Protein AF-A0A4R5D3K5-F1 (afdb_monomer_lite)

Radius of gyration: 20.3 Å; chains: 1; bounding box: 57×51×69 Å

Foldseek 3Di:
DDDDDDPPDPPPPPDDDQDALVVLLVQLVVLLVCCLVVVDVDLVVLLVSNVVCLVPVVSLLSNLLVNLLVLVLVVLQLQDALLNLLVLCVVPPNPLLSLSNLLSLLVNVVPDDPVQFDVVNVVSNVVVCSNPDDDPVDRSLVVSCVVVVHGSSVSSSSSSVNSNSSVPDHRDDNPDHGRRPPPDDD

Organism: NCBI:txid2530372

Structure (mmCIF, N/CA/C/O backbone):
data_AF-A0A4R5D3K5-F1
#
_entry.id   AF-A0A4R5D3K5-F1
#
loop_
_atom_site.group_PDB
_atom_site.id
_atom_site.type_symbol
_atom_site.label_atom_id
_atom_site.label_alt_id
_atom_site.label_comp_id
_atom_site.label_asym_id
_atom_site.label_entity_id
_atom_site.label_seq_id
_atom_site.pdbx_PDB_ins_code
_atom_site.Cartn_x
_atom_site.Cartn_y
_atom_site.Cartn_z
_atom_site.occupancy
_atom_site.B_iso_or_equiv
_atom_site.auth_seq_id
_atom_site.auth_comp_id
_atom_site.auth_asym_id
_atom_site.auth_atom_id
_atom_site.pdbx_PDB_model_num
ATOM 1 N N . MET A 1 1 ? 41.763 35.973 -33.150 1.00 42.31 1 MET A N 1
ATOM 2 C CA . MET A 1 1 ? 41.227 34.811 -33.898 1.00 42.31 1 MET A CA 1
ATOM 3 C C . MET A 1 1 ? 41.426 33.596 -32.991 1.00 42.31 1 MET A C 1
ATOM 5 O O . MET A 1 1 ? 42.571 33.286 -32.716 1.00 42.31 1 MET A O 1
ATOM 9 N N . ARG A 1 2 ? 40.430 33.195 -32.176 1.00 42.91 2 ARG A N 1
ATOM 10 C CA . ARG A 1 2 ? 39.507 32.051 -32.421 1.00 42.91 2 ARG A CA 1
ATOM 11 C C . ARG A 1 2 ? 40.305 30.814 -32.898 1.00 42.91 2 ARG A C 1
ATOM 13 O O . ARG A 1 2 ? 40.946 30.924 -33.928 1.00 42.91 2 ARG A O 1
ATOM 20 N N . THR A 1 3 ? 40.363 29.657 -32.227 1.00 44.56 3 THR A N 1
ATOM 21 C CA . THR A 1 3 ? 39.307 28.919 -31.509 1.00 44.56 3 THR A CA 1
ATOM 22 C C . THR A 1 3 ? 39.884 27.656 -30.843 1.00 44.56 3 THR A C 1
ATOM 24 O O . THR A 1 3 ? 40.708 26.992 -31.455 1.00 44.56 3 THR A O 1
ATOM 27 N N . ASN A 1 4 ? 39.321 27.299 -29.679 1.00 40.97 4 ASN A N 1
ATOM 28 C CA . ASN A 1 4 ? 38.812 25.957 -29.332 1.00 40.97 4 ASN A CA 1
ATOM 29 C C . ASN A 1 4 ? 39.857 24.837 -29.089 1.00 40.97 4 ASN A C 1
ATOM 31 O O . ASN A 1 4 ? 40.562 24.407 -29.988 1.00 40.97 4 ASN A O 1
ATOM 35 N N . GLY A 1 5 ? 40.016 24.303 -27.876 1.00 52.16 5 GLY A N 1
ATOM 36 C CA . GLY A 1 5 ? 38.932 23.750 -27.061 1.00 52.16 5 GLY A CA 1
ATOM 37 C C . GLY A 1 5 ? 38.605 22.346 -27.571 1.00 52.16 5 GLY A C 1
ATOM 38 O O . GLY A 1 5 ? 37.700 22.160 -28.373 1.00 52.16 5 GLY A O 1
ATOM 39 N N . SER A 1 6 ? 39.390 21.352 -27.159 1.00 51.94 6 SER A N 1
ATOM 40 C CA . SER A 1 6 ? 39.092 19.934 -27.389 1.00 51.94 6 SER A CA 1
ATOM 41 C C . SER A 1 6 ? 39.184 19.193 -26.064 1.00 51.94 6 SER A C 1
ATOM 43 O O . SER A 1 6 ? 40.041 18.343 -25.849 1.00 51.94 6 SER A O 1
ATOM 45 N N . GLN A 1 7 ? 38.256 19.531 -25.168 1.00 51.50 7 GLN A N 1
ATOM 46 C CA . GLN A 1 7 ? 37.753 18.571 -24.196 1.00 51.50 7 GLN A CA 1
ATOM 47 C C . GLN A 1 7 ? 36.987 17.508 -24.986 1.00 51.50 7 GLN A C 1
ATOM 49 O O . GLN A 1 7 ? 35.806 17.659 -25.291 1.00 51.50 7 GLN A O 1
ATOM 54 N N . ARG A 1 8 ? 37.684 16.443 -25.388 1.00 49.00 8 ARG A N 1
ATOM 55 C CA . ARG A 1 8 ? 37.048 15.266 -25.971 1.00 49.00 8 ARG A CA 1
ATOM 56 C C . ARG A 1 8 ? 36.586 14.372 -24.824 1.00 49.00 8 ARG A C 1
ATOM 58 O O . ARG A 1 8 ? 37.337 13.542 -24.330 1.00 49.00 8 ARG A O 1
ATOM 65 N N . THR A 1 9 ? 35.364 14.656 -24.381 1.00 45.38 9 THR A N 1
ATOM 66 C CA . THR A 1 9 ? 34.354 13.682 -23.945 1.00 45.38 9 THR A CA 1
ATOM 67 C C . THR A 1 9 ? 34.892 12.487 -23.159 1.00 45.38 9 THR A C 1
ATOM 69 O O . THR A 1 9 ? 35.135 11.415 -23.715 1.00 45.38 9 THR A O 1
ATOM 72 N N . ALA A 1 10 ? 34.959 12.646 -21.838 1.00 42.25 10 ALA A N 1
ATOM 73 C CA . ALA A 1 10 ? 34.665 11.531 -20.956 1.00 42.25 10 ALA A CA 1
ATOM 74 C C . ALA A 1 10 ? 33.222 11.102 -21.259 1.00 42.25 10 ALA A C 1
ATOM 76 O O . ALA A 1 10 ? 32.268 11.763 -20.850 1.00 42.25 10 ALA A O 1
ATOM 77 N N . GLY A 1 11 ? 33.067 10.040 -22.050 1.00 40.09 11 GLY A N 1
ATOM 78 C CA . GLY A 1 11 ? 31.834 9.268 -22.087 1.00 40.09 11 GLY A CA 1
ATOM 79 C C . GLY A 1 11 ? 31.647 8.673 -20.700 1.00 40.09 11 GLY A C 1
ATOM 80 O O . GLY A 1 11 ? 32.170 7.605 -20.402 1.00 40.09 11 GLY A O 1
ATOM 81 N N . SER A 1 12 ? 31.003 9.439 -19.823 1.00 49.69 12 SER A N 1
ATOM 82 C CA . SER A 1 12 ? 30.581 8.980 -18.512 1.00 49.69 12 SER A CA 1
ATOM 83 C C . SER A 1 12 ? 29.556 7.881 -18.749 1.00 49.69 12 SER A C 1
ATOM 85 O O . SER A 1 12 ? 28.484 8.134 -19.295 1.00 49.69 12 SER A O 1
ATOM 87 N N . GLY A 1 13 ? 29.920 6.648 -18.405 1.00 41.72 13 GLY A N 1
ATOM 88 C CA . GLY A 1 13 ? 28.976 5.550 -18.291 1.00 41.72 13 GLY A CA 1
ATOM 89 C C . GLY A 1 13 ? 27.993 5.854 -17.167 1.00 41.72 13 GLY A C 1
ATOM 90 O O . GLY A 1 13 ? 28.184 5.414 -16.041 1.00 41.72 13 GLY A O 1
ATOM 91 N N . SER A 1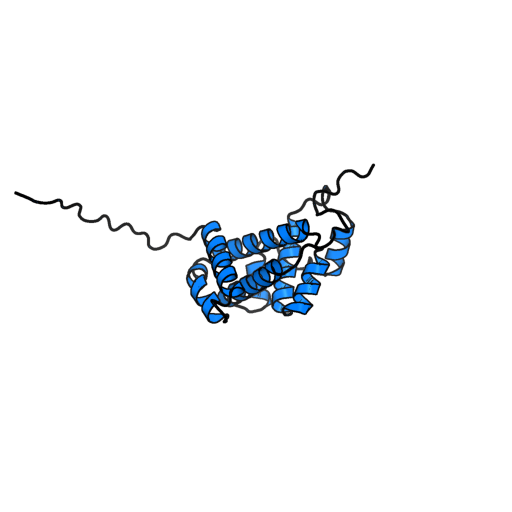 14 ? 26.949 6.622 -17.464 1.00 48.25 14 SER A N 1
ATOM 92 C CA . SER A 1 14 ? 25.741 6.716 -16.644 1.00 48.25 14 SER A CA 1
ATOM 93 C C . SER A 1 14 ? 24.675 5.774 -17.203 1.00 48.25 14 SER A C 1
ATOM 95 O O . SER A 1 14 ? 23.525 6.159 -17.389 1.00 48.25 14 SER A O 1
ATOM 97 N N . ASP A 1 15 ? 25.086 4.550 -17.529 1.00 56.56 15 ASP A N 1
ATOM 98 C CA . ASP A 1 15 ? 24.223 3.484 -18.017 1.00 56.56 15 ASP A CA 1
ATOM 99 C C . ASP A 1 15 ? 24.316 2.345 -16.990 1.00 56.56 15 ASP A C 1
ATOM 101 O O . ASP A 1 15 ? 25.297 1.605 -16.954 1.00 56.56 15 ASP A O 1
ATOM 105 N N . GLY A 1 16 ? 23.348 2.268 -16.068 1.00 64.62 16 GLY A N 1
ATOM 106 C CA . GLY A 1 16 ? 23.178 1.088 -15.206 1.00 64.62 16 GLY A CA 1
ATOM 107 C C . GLY A 1 16 ? 23.326 1.244 -13.687 1.00 64.62 16 GLY A C 1
ATOM 108 O O . GLY A 1 16 ? 23.411 0.223 -13.010 1.00 64.62 16 GLY A O 1
ATOM 109 N N . ALA A 1 17 ? 23.323 2.449 -13.108 1.00 81.06 17 ALA A N 1
ATOM 110 C CA . ALA A 1 17 ? 23.143 2.565 -11.655 1.00 81.06 17 ALA A CA 1
ATOM 111 C C . ALA A 1 17 ? 21.663 2.368 -11.286 1.00 81.06 17 ALA A C 1
ATOM 113 O O . ALA A 1 17 ? 20.780 2.950 -11.921 1.00 81.06 17 ALA A O 1
ATOM 114 N N . ALA A 1 18 ? 21.391 1.558 -10.260 1.00 85.56 18 ALA A N 1
ATOM 115 C CA . ALA A 1 18 ? 20.037 1.405 -9.739 1.00 85.56 18 ALA A CA 1
ATOM 116 C C . ALA A 1 18 ? 19.523 2.759 -9.209 1.00 85.56 18 ALA A C 1
ATOM 118 O O . ALA A 1 18 ? 20.276 3.454 -8.518 1.00 85.56 18 ALA A O 1
ATOM 119 N N . PRO A 1 19 ? 18.265 3.143 -9.493 1.00 92.75 19 PRO A N 1
ATOM 120 C CA . PRO A 1 19 ? 17.672 4.328 -8.893 1.00 92.75 19 PRO A CA 1
ATOM 121 C C . PRO A 1 19 ? 17.597 4.167 -7.371 1.00 92.75 19 PRO A C 1
ATOM 123 O O . PRO A 1 19 ? 17.558 3.052 -6.845 1.00 92.75 19 PRO A O 1
ATOM 126 N N . SER A 1 20 ? 17.565 5.282 -6.644 1.00 95.25 20 SER A N 1
ATOM 127 C CA . SER A 1 20 ? 17.322 5.238 -5.203 1.00 95.25 20 SER A CA 1
ATOM 128 C C . SER A 1 20 ? 15.864 4.859 -4.912 1.00 95.25 20 SER A C 1
ATOM 130 O O . SER A 1 20 ? 14.973 5.015 -5.750 1.00 95.25 20 SER A O 1
ATOM 132 N N . VAL A 1 21 ? 15.601 4.394 -3.688 1.00 95.69 21 VAL A N 1
ATOM 133 C CA . VAL A 1 21 ? 14.225 4.155 -3.217 1.00 95.69 21 VAL A CA 1
ATOM 134 C C . VAL A 1 21 ? 13.406 5.447 -3.244 1.00 95.69 21 VAL A C 1
ATOM 136 O O . VAL A 1 21 ? 12.226 5.410 -3.569 1.00 95.69 21 VAL A O 1
ATOM 139 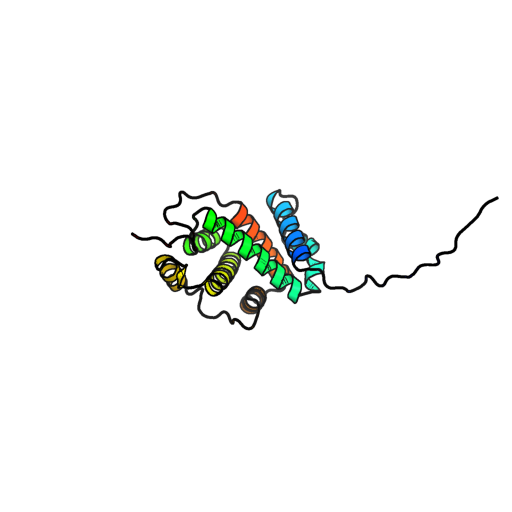N N . GLU A 1 22 ? 14.029 6.592 -2.967 1.00 95.38 22 GLU A N 1
ATOM 140 C CA . GLU A 1 22 ? 13.387 7.909 -3.038 1.00 95.38 22 GLU A CA 1
ATOM 141 C C . GLU A 1 22 ? 12.891 8.233 -4.453 1.00 95.38 22 GLU A C 1
ATOM 143 O O . GLU A 1 22 ? 11.738 8.618 -4.616 1.00 95.38 22 GLU A O 1
ATOM 148 N N . VAL A 1 23 ? 13.702 7.958 -5.482 1.00 94.75 23 VAL A N 1
ATOM 149 C CA . VAL A 1 23 ? 13.289 8.114 -6.887 1.00 94.75 23 VAL A CA 1
ATOM 150 C C . VAL A 1 23 ? 12.115 7.192 -7.226 1.00 94.75 23 VAL A C 1
ATOM 152 O O . VAL A 1 23 ? 11.199 7.592 -7.943 1.00 94.75 23 VAL A O 1
ATOM 155 N N . ALA A 1 24 ? 12.097 5.963 -6.702 1.00 96.06 24 ALA A N 1
ATOM 156 C CA . ALA A 1 24 ? 10.965 5.059 -6.901 1.00 96.06 24 ALA A CA 1
ATOM 157 C C . ALA A 1 24 ? 9.688 5.567 -6.214 1.00 96.06 24 ALA A C 1
ATOM 159 O O . ALA A 1 24 ? 8.619 5.543 -6.822 1.00 96.06 24 ALA A O 1
ATOM 160 N N . VAL A 1 25 ? 9.797 6.067 -4.980 1.00 97.06 25 VAL A N 1
ATOM 161 C CA . VAL A 1 25 ? 8.689 6.692 -4.241 1.00 97.06 25 VAL A CA 1
ATOM 162 C C . VAL A 1 25 ? 8.135 7.888 -5.017 1.00 97.06 25 VAL A C 1
ATOM 164 O O . VAL A 1 25 ? 6.925 7.971 -5.224 1.00 97.06 25 VAL A O 1
ATOM 167 N N . GLU A 1 26 ? 9.005 8.785 -5.484 1.00 95.25 26 GLU A N 1
ATOM 168 C CA . GLU A 1 26 ? 8.618 9.959 -6.269 1.00 95.25 26 GLU A CA 1
ATOM 169 C C . GLU A 1 26 ? 7.910 9.555 -7.567 1.00 95.25 26 GLU A C 1
ATOM 171 O O . GLU A 1 26 ? 6.838 10.076 -7.875 1.00 95.25 26 GLU A O 1
ATOM 176 N N . ALA A 1 27 ? 8.449 8.572 -8.293 1.00 95.06 27 ALA A N 1
ATOM 177 C CA . ALA A 1 27 ? 7.848 8.076 -9.526 1.00 95.06 27 ALA A CA 1
ATOM 178 C C . ALA A 1 27 ? 6.452 7.473 -9.294 1.00 95.06 27 ALA A C 1
ATOM 180 O O . ALA A 1 27 ? 5.515 7.799 -10.029 1.00 95.06 27 ALA A O 1
ATOM 181 N N . ILE A 1 28 ? 6.288 6.645 -8.255 1.00 96.06 28 ILE A N 1
ATOM 182 C CA . ILE A 1 28 ? 4.995 6.050 -7.880 1.00 96.06 28 ILE A CA 1
ATOM 183 C C . ILE A 1 28 ? 3.993 7.147 -7.497 1.00 96.06 28 ILE A C 1
ATOM 185 O O . ILE A 1 28 ? 2.849 7.129 -7.957 1.00 96.06 28 ILE A O 1
ATOM 189 N N . MET A 1 29 ? 4.406 8.137 -6.701 1.00 95.44 29 MET A N 1
ATOM 190 C CA . MET A 1 29 ? 3.538 9.251 -6.305 1.00 95.44 29 MET A CA 1
ATOM 191 C C . MET A 1 29 ? 3.164 10.147 -7.490 1.00 95.44 29 MET A C 1
ATOM 193 O O . MET A 1 29 ? 2.018 10.589 -7.578 1.00 95.44 29 MET A O 1
ATOM 197 N N . ALA A 1 30 ? 4.078 10.377 -8.434 1.00 91.62 30 ALA A N 1
ATOM 198 C CA . ALA A 1 30 ? 3.782 11.113 -9.659 1.00 91.62 30 ALA A CA 1
ATOM 199 C C . ALA A 1 30 ? 2.763 10.362 -10.532 1.00 91.62 30 ALA A C 1
ATOM 201 O O . ALA A 1 30 ? 1.787 10.961 -10.978 1.00 91.62 30 ALA A O 1
ATOM 202 N N . ALA A 1 31 ? 2.938 9.049 -10.720 1.00 92.25 31 ALA A N 1
ATOM 203 C CA . ALA A 1 31 ? 1.963 8.212 -11.424 1.00 92.25 31 ALA A CA 1
ATOM 204 C C . ALA A 1 31 ? 0.595 8.201 -10.717 1.00 92.25 31 ALA A C 1
ATOM 206 O O . ALA A 1 31 ? -0.443 8.285 -11.369 1.00 92.25 31 ALA A O 1
ATOM 207 N N . THR A 1 32 ? 0.592 8.186 -9.382 1.00 91.94 32 THR A N 1
ATOM 208 C CA . THR A 1 32 ? -0.626 8.302 -8.567 1.00 91.94 32 THR A CA 1
ATOM 209 C C . THR A 1 32 ? -1.327 9.641 -8.778 1.00 91.94 32 THR A C 1
ATOM 211 O O . THR A 1 32 ? -2.546 9.677 -8.927 1.00 91.94 32 THR A O 1
ATOM 214 N N . ALA A 1 33 ? -0.585 10.750 -8.800 1.00 87.44 33 ALA A N 1
ATOM 215 C CA . ALA A 1 33 ? -1.151 12.070 -9.055 1.00 87.44 33 ALA A CA 1
ATOM 216 C C . ALA A 1 33 ? -1.768 12.144 -10.459 1.00 87.44 33 ALA A C 1
ATOM 218 O O . ALA A 1 33 ? -2.896 12.609 -10.614 1.00 87.44 33 ALA A O 1
ATOM 219 N N . ASP A 1 34 ? -1.068 11.631 -11.471 1.00 85.88 34 ASP A N 1
ATOM 220 C CA . ASP A 1 34 ? -1.587 11.575 -12.836 1.00 85.88 34 ASP A CA 1
ATOM 221 C C . ASP A 1 34 ? -2.865 10.725 -12.925 1.00 85.88 34 ASP A C 1
ATOM 223 O O . ASP A 1 34 ? -3.823 11.132 -13.588 1.00 85.88 34 ASP A O 1
ATOM 227 N N . HIS A 1 35 ? -2.923 9.599 -12.209 1.00 84.88 35 HIS A N 1
ATOM 228 C CA . HIS A 1 35 ? -4.121 8.765 -12.127 1.00 84.88 35 HIS A CA 1
ATOM 229 C C . HIS A 1 35 ? -5.282 9.476 -11.409 1.00 84.88 35 HIS A C 1
ATOM 231 O O . HIS A 1 35 ? -6.405 9.519 -11.913 1.00 84.88 35 HIS A O 1
ATOM 237 N N . LEU A 1 36 ? -5.011 10.121 -10.270 1.00 84.19 36 LEU A N 1
ATOM 238 C CA . LEU A 1 36 ? -6.004 10.870 -9.492 1.00 84.19 36 LEU A CA 1
ATOM 239 C C . LEU A 1 36 ? -6.657 12.003 -10.285 1.00 84.19 36 LEU A C 1
ATOM 241 O O . LEU A 1 36 ? -7.867 12.199 -10.172 1.00 84.19 36 LEU A O 1
ATOM 245 N N . TYR A 1 37 ? -5.868 12.736 -11.072 1.00 80.62 37 TYR A N 1
ATOM 246 C CA . TYR A 1 37 ? -6.342 13.857 -11.886 1.00 80.62 37 TYR A CA 1
ATOM 247 C C . TYR A 1 37 ? -6.825 13.436 -13.282 1.00 80.62 37 TYR A C 1
ATOM 249 O O . TYR A 1 37 ? -7.058 14.299 -14.127 1.00 80.62 37 TYR A O 1
ATOM 257 N N . GLY A 1 38 ? -6.962 12.130 -13.545 1.00 76.38 38 GLY A N 1
ATOM 258 C CA . GLY A 1 38 ? -7.467 11.608 -14.817 1.00 76.38 38 GLY A CA 1
ATOM 259 C C . GLY A 1 38 ? -6.546 11.861 -16.015 1.00 76.38 38 GLY A C 1
ATOM 260 O O . GLY A 1 38 ? -6.989 11.776 -17.156 1.00 76.38 38 GLY A O 1
ATOM 261 N N . ARG A 1 39 ? -5.266 12.174 -15.779 1.00 66.62 39 ARG A N 1
ATOM 262 C CA . ARG A 1 39 ? -4.2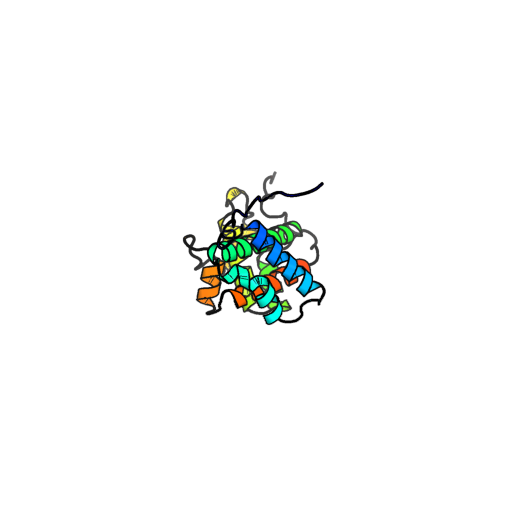49 12.336 -16.835 1.00 66.62 39 ARG A CA 1
ATOM 263 C C . ARG A 1 39 ? -3.797 10.990 -17.391 1.00 66.62 39 ARG A C 1
ATOM 265 O O . ARG A 1 39 ? -3.352 10.912 -18.531 1.00 66.62 39 ARG A O 1
ATOM 272 N N . VAL A 1 40 ? -3.929 9.941 -16.582 1.00 65.88 40 VAL A N 1
ATOM 273 C CA . VAL A 1 40 ? -3.672 8.551 -16.948 1.00 65.88 40 VAL A CA 1
ATOM 274 C C . VAL A 1 40 ? -4.847 7.693 -16.477 1.00 65.88 40 VAL A C 1
ATOM 276 O O . VAL A 1 40 ? -5.047 7.502 -15.279 1.00 65.88 40 VAL A O 1
ATOM 279 N N . ALA A 1 41 ? -5.638 7.186 -17.423 1.00 63.84 41 ALA A N 1
ATOM 280 C CA . ALA A 1 41 ? -6.867 6.450 -17.118 1.00 63.84 41 ALA A CA 1
ATOM 281 C C . ALA A 1 41 ? -6.689 4.922 -17.058 1.00 63.84 41 ALA A C 1
ATOM 283 O O . ALA A 1 41 ? -7.564 4.244 -16.530 1.00 63.84 41 ALA A O 1
ATOM 284 N N . THR A 1 42 ? -5.590 4.371 -17.591 1.00 73.38 42 THR A N 1
ATOM 285 C CA . THR A 1 42 ? -5.417 2.918 -17.766 1.00 73.38 42 THR A CA 1
ATOM 286 C C . THR A 1 42 ? -4.180 2.374 -17.055 1.00 73.38 42 THR A C 1
ATOM 288 O O . THR A 1 42 ? -3.160 3.058 -16.936 1.00 73.38 42 THR A O 1
ATOM 291 N N . ALA A 1 43 ? -4.263 1.111 -16.624 1.00 73.81 43 ALA A N 1
ATOM 292 C CA . ALA A 1 43 ? -3.157 0.381 -16.004 1.00 73.81 43 ALA A CA 1
ATOM 293 C C . ALA A 1 43 ? -1.903 0.351 -16.898 1.00 73.81 43 ALA A C 1
ATOM 295 O O . ALA A 1 43 ? -0.800 0.554 -16.399 1.00 73.81 43 ALA A O 1
ATOM 296 N N . ASP A 1 44 ? -2.069 0.215 -18.218 1.00 75.31 44 ASP A N 1
ATOM 297 C CA . ASP A 1 44 ? -0.959 0.179 -19.184 1.00 75.31 44 ASP A CA 1
ATOM 298 C C . ASP A 1 44 ? -0.113 1.458 -19.183 1.00 75.31 44 ASP A C 1
ATOM 300 O O . ASP A 1 44 ? 1.108 1.413 -19.323 1.00 75.31 44 ASP A O 1
ATOM 304 N N . LEU A 1 45 ? -0.744 2.619 -19.004 1.00 76.44 45 LEU A N 1
ATOM 305 C CA . LEU A 1 45 ? -0.045 3.903 -18.968 1.00 76.44 45 LEU A CA 1
ATOM 306 C C . LEU A 1 45 ? 0.690 4.113 -17.634 1.00 76.44 45 LEU A C 1
ATOM 308 O O . LEU A 1 45 ? 1.795 4.661 -17.623 1.00 76.44 45 LEU A O 1
ATOM 312 N N . VAL A 1 46 ? 0.114 3.642 -16.521 1.00 79.94 46 VAL A N 1
ATOM 313 C CA . VAL A 1 46 ? 0.804 3.596 -15.220 1.00 79.94 46 VAL A CA 1
ATOM 314 C C . VAL A 1 46 ? 2.018 2.671 -15.307 1.00 79.94 46 VAL A C 1
ATOM 316 O O . VAL A 1 46 ? 3.129 3.077 -14.957 1.00 79.94 46 VAL A O 1
ATOM 319 N N . ALA A 1 47 ? 1.824 1.465 -15.842 1.00 81.19 47 ALA A N 1
ATOM 320 C CA . ALA A 1 47 ? 2.881 0.489 -16.058 1.00 81.19 47 ALA A CA 1
ATOM 321 C C . ALA A 1 47 ? 3.982 1.057 -16.961 1.00 81.19 47 ALA A C 1
ATOM 323 O O . ALA A 1 47 ? 5.152 0.999 -16.599 1.00 81.19 47 ALA A O 1
ATOM 324 N N . GLY A 1 48 ? 3.632 1.705 -18.075 1.00 85.06 48 GLY A N 1
ATOM 325 C CA . GLY A 1 48 ? 4.597 2.333 -18.979 1.00 85.06 48 GLY A CA 1
ATOM 326 C C . GLY A 1 48 ? 5.455 3.408 -18.303 1.00 85.06 48 GLY A C 1
ATOM 327 O O . GLY A 1 48 ? 6.668 3.452 -18.510 1.00 85.06 48 GLY A O 1
ATOM 328 N N . ARG A 1 49 ? 4.861 4.243 -17.438 1.00 84.44 49 ARG A N 1
ATOM 329 C CA . ARG A 1 49 ? 5.589 5.287 -16.693 1.00 84.44 49 ARG A CA 1
ATOM 330 C C . ARG A 1 49 ? 6.540 4.711 -15.643 1.00 84.44 49 ARG A C 1
ATOM 332 O O . ARG A 1 49 ? 7.570 5.316 -15.355 1.00 84.44 49 ARG A O 1
ATOM 339 N N . LEU A 1 50 ? 6.202 3.552 -15.085 1.00 92.12 50 LEU A N 1
ATOM 340 C CA . LEU A 1 50 ? 6.960 2.894 -14.021 1.00 92.12 50 LEU A CA 1
ATOM 341 C C . LEU A 1 50 ? 7.821 1.724 -14.530 1.00 92.12 50 LEU A C 1
ATOM 343 O O . LEU A 1 50 ? 8.591 1.161 -13.757 1.00 92.12 50 LEU A O 1
ATOM 347 N N . ALA A 1 51 ? 7.770 1.402 -15.827 1.00 91.56 51 ALA A N 1
ATOM 348 C CA . ALA A 1 51 ? 8.442 0.250 -16.435 1.00 91.56 51 ALA A CA 1
ATOM 349 C C . ALA A 1 51 ? 9.958 0.232 -16.188 1.00 91.56 51 ALA A C 1
ATOM 351 O O . ALA A 1 51 ? 10.573 -0.828 -16.088 1.00 91.56 51 ALA A O 1
ATOM 352 N N . PHE A 1 52 ? 10.581 1.403 -16.033 1.00 92.69 52 PHE A N 1
ATOM 353 C CA . PHE A 1 52 ? 12.005 1.492 -15.717 1.00 92.69 52 PHE A CA 1
ATOM 354 C C . PHE A 1 52 ? 12.355 0.889 -14.343 1.00 92.69 52 PHE A C 1
ATOM 356 O O . PHE A 1 52 ? 13.473 0.402 -14.169 1.00 92.69 52 PHE A O 1
ATOM 363 N N . LEU A 1 53 ? 11.420 0.881 -13.382 1.00 94.12 53 LEU A N 1
ATOM 364 C CA . LEU A 1 53 ? 11.607 0.284 -12.055 1.00 94.12 53 LEU A CA 1
ATOM 365 C C . LEU A 1 53 ? 11.606 -1.244 -12.098 1.00 94.12 53 LEU A C 1
ATOM 367 O O . LEU A 1 53 ? 12.254 -1.858 -11.254 1.00 94.12 53 LEU A O 1
ATOM 371 N N . VAL A 1 54 ? 10.945 -1.861 -13.084 1.00 93.38 54 VAL A N 1
ATOM 372 C CA . VAL A 1 54 ? 10.877 -3.329 -13.239 1.00 93.38 54 VAL A CA 1
ATOM 373 C C . VAL A 1 54 ? 12.276 -3.932 -13.417 1.00 93.38 54 VAL A C 1
ATOM 375 O O . VAL A 1 54 ? 12.555 -5.036 -12.963 1.00 93.38 54 VAL A O 1
ATOM 378 N N . ARG A 1 55 ? 13.219 -3.162 -13.980 1.00 92.88 55 ARG A N 1
ATOM 379 C CA . ARG A 1 55 ? 14.638 -3.547 -14.098 1.00 92.88 55 ARG A CA 1
ATOM 380 C C . ARG A 1 55 ? 15.366 -3.621 -12.750 1.00 92.88 55 ARG A C 1
ATOM 382 O O . ARG A 1 55 ? 16.476 -4.144 -12.687 1.00 92.88 55 ARG A O 1
ATOM 389 N N . TRP A 1 56 ? 14.757 -3.104 -11.684 1.00 95.06 56 TRP A N 1
ATOM 390 C CA . TRP A 1 56 ? 15.330 -2.987 -10.346 1.00 95.06 56 TRP A CA 1
ATOM 391 C C . TRP A 1 56 ? 14.358 -3.504 -9.269 1.00 95.06 56 TRP A C 1
ATOM 393 O O . TRP A 1 56 ? 13.935 -2.721 -8.413 1.00 95.06 56 TRP A O 1
ATOM 403 N N . PRO A 1 57 ? 14.036 -4.816 -9.228 1.00 93.56 57 PRO A N 1
ATOM 404 C CA . PRO A 1 57 ? 12.979 -5.356 -8.359 1.00 93.56 57 PRO A CA 1
ATOM 405 C C . PRO A 1 57 ? 13.146 -4.995 -6.879 1.00 93.56 57 PRO A C 1
ATOM 407 O O . PRO A 1 57 ? 12.191 -4.637 -6.198 1.00 93.56 57 PRO A O 1
ATOM 410 N N . ARG A 1 58 ? 14.386 -4.984 -6.370 1.00 94.31 58 ARG A N 1
ATOM 411 C CA . ARG A 1 58 ? 14.673 -4.576 -4.981 1.00 94.31 58 ARG A CA 1
ATOM 412 C C . ARG A 1 58 ? 14.247 -3.136 -4.689 1.00 94.31 58 ARG A C 1
ATOM 414 O O . ARG A 1 58 ? 13.668 -2.876 -3.639 1.00 94.31 58 ARG A O 1
ATOM 421 N N . VAL A 1 59 ? 14.536 -2.214 -5.606 1.00 96.25 59 VAL A N 1
ATOM 422 C CA . VAL A 1 59 ? 14.177 -0.796 -5.470 1.00 96.25 59 VAL A CA 1
ATOM 423 C C . VAL A 1 59 ? 12.672 -0.616 -5.649 1.00 96.25 59 VAL A C 1
ATOM 425 O O . VAL A 1 59 ? 12.058 0.123 -4.886 1.00 96.25 59 VAL A O 1
ATOM 428 N N . LEU A 1 60 ? 12.075 -1.341 -6.597 1.00 96.56 60 LEU A N 1
ATOM 429 C CA . LEU A 1 60 ? 10.635 -1.367 -6.828 1.00 96.56 60 LEU A CA 1
ATOM 430 C C . LEU A 1 60 ? 9.875 -1.798 -5.570 1.00 96.56 60 LEU A C 1
ATOM 432 O O . LEU A 1 60 ? 9.041 -1.042 -5.075 1.00 96.56 60 LEU A O 1
ATOM 436 N N . HIS A 1 61 ? 10.188 -2.968 -5.004 1.00 96.38 61 HIS A N 1
ATOM 437 C CA . HIS A 1 61 ? 9.498 -3.467 -3.813 1.00 96.38 61 HIS A CA 1
ATOM 438 C C . HIS A 1 61 ? 9.728 -2.564 -2.596 1.00 96.38 61 HIS A C 1
ATOM 440 O O . HIS A 1 61 ? 8.796 -2.326 -1.829 1.00 96.38 61 HIS A O 1
ATOM 446 N N . ALA A 1 62 ? 10.937 -2.015 -2.430 1.00 95.44 62 ALA A N 1
ATOM 447 C CA . ALA A 1 62 ? 11.216 -1.052 -1.367 1.00 95.44 62 ALA A CA 1
ATOM 448 C C . ALA A 1 62 ? 10.410 0.249 -1.538 1.00 95.44 62 ALA A C 1
ATOM 450 O O . ALA A 1 62 ? 9.871 0.764 -0.559 1.00 95.44 62 ALA A O 1
ATOM 451 N N . GLY A 1 63 ? 10.282 0.757 -2.768 1.00 97.06 63 GLY A N 1
ATOM 452 C CA . GLY A 1 63 ? 9.481 1.939 -3.092 1.00 97.06 63 GLY A CA 1
ATOM 453 C C . GLY A 1 63 ? 7.990 1.723 -2.832 1.00 97.06 63 GLY A C 1
ATOM 454 O O . GLY A 1 63 ? 7.365 2.543 -2.160 1.00 97.06 63 GLY A O 1
ATOM 455 N N . VAL A 1 64 ? 7.443 0.585 -3.275 1.00 97.50 64 VAL A N 1
ATOM 456 C CA . VAL A 1 64 ? 6.055 0.172 -2.996 1.00 97.50 64 VAL A CA 1
ATOM 457 C C . VAL A 1 64 ? 5.804 0.111 -1.488 1.00 97.50 64 VAL A C 1
ATOM 459 O O . VAL A 1 64 ? 4.877 0.750 -0.985 1.00 97.50 64 VAL A O 1
ATOM 462 N N . ALA A 1 65 ? 6.671 -0.585 -0.745 1.00 95.81 65 ALA A N 1
ATOM 463 C CA . ALA A 1 65 ? 6.550 -0.695 0.705 1.00 95.81 65 ALA A CA 1
ATOM 464 C C . ALA A 1 65 ? 6.610 0.676 1.400 1.00 95.81 65 ALA A C 1
ATOM 466 O O . ALA A 1 65 ? 5.809 0.952 2.296 1.00 95.81 65 ALA A O 1
ATOM 467 N N . ALA A 1 66 ? 7.526 1.553 0.977 1.00 95.62 66 ALA A N 1
ATOM 468 C CA . ALA A 1 66 ? 7.695 2.885 1.548 1.00 95.62 66 ALA A CA 1
ATOM 469 C C . ALA A 1 66 ? 6.493 3.808 1.286 1.00 95.62 66 ALA A C 1
ATOM 471 O O . ALA A 1 66 ? 6.044 4.497 2.209 1.00 95.62 66 ALA A O 1
ATOM 472 N N . VAL A 1 67 ? 5.947 3.801 0.064 1.00 97.19 67 VAL A N 1
ATOM 473 C CA . VAL A 1 67 ? 4.759 4.590 -0.294 1.00 97.19 67 VAL A CA 1
ATOM 474 C C . VAL A 1 67 ? 3.550 4.125 0.510 1.00 97.19 67 VAL A C 1
ATOM 476 O O . VAL A 1 67 ? 2.921 4.951 1.174 1.00 97.19 67 VAL A O 1
ATOM 479 N N . LEU A 1 68 ? 3.252 2.821 0.505 1.00 95.94 68 LEU A N 1
ATOM 480 C CA . LEU A 1 68 ? 2.083 2.271 1.195 1.00 95.94 68 LEU A CA 1
ATOM 481 C C . LEU A 1 68 ? 2.160 2.505 2.705 1.00 95.94 68 LEU A C 1
ATOM 483 O O . LEU A 1 68 ? 1.187 2.971 3.297 1.00 95.94 68 LEU A O 1
ATOM 487 N N . ARG A 1 69 ? 3.332 2.300 3.320 1.00 93.06 69 ARG A N 1
ATOM 488 C CA . ARG A 1 69 ? 3.555 2.622 4.737 1.00 93.06 69 ARG A CA 1
ATOM 489 C C . ARG A 1 69 ? 3.257 4.091 5.028 1.00 93.06 69 ARG A C 1
ATOM 491 O O . ARG A 1 69 ? 2.516 4.387 5.956 1.00 93.06 69 ARG A O 1
ATOM 498 N N . THR A 1 70 ? 3.777 5.009 4.214 1.00 93.94 70 THR A N 1
ATOM 499 C CA . THR A 1 70 ? 3.527 6.451 4.381 1.00 93.94 70 THR A CA 1
ATOM 500 C C . THR A 1 70 ? 2.035 6.790 4.295 1.00 93.94 70 THR A C 1
ATOM 502 O O . THR A 1 70 ? 1.542 7.602 5.078 1.00 93.94 70 THR A O 1
ATOM 505 N N . GLN A 1 71 ? 1.292 6.156 3.382 1.00 94.38 71 GLN A N 1
ATOM 506 C CA . GLN A 1 71 ? -0.151 6.386 3.273 1.00 94.38 71 GLN A CA 1
ATOM 507 C C . GLN A 1 71 ? -0.920 5.831 4.474 1.00 94.38 71 GLN A C 1
ATOM 509 O O . GLN A 1 71 ? -1.815 6.506 4.980 1.00 94.38 71 GLN A O 1
ATOM 514 N N . LEU A 1 72 ? -0.560 4.637 4.952 1.00 91.25 72 LEU A N 1
ATOM 515 C CA . LEU A 1 72 ? -1.167 4.044 6.144 1.00 91.25 72 LEU A CA 1
ATOM 516 C C . LEU A 1 72 ? -0.934 4.917 7.380 1.00 91.25 72 LEU A C 1
ATOM 518 O O . LEU A 1 72 ? -1.882 5.196 8.106 1.00 91.25 72 LEU A O 1
ATOM 522 N N . GLU A 1 73 ? 0.280 5.441 7.566 1.00 88.62 73 GLU A N 1
ATOM 523 C CA . GLU A 1 73 ? 0.592 6.380 8.652 1.00 88.62 73 GLU A CA 1
ATOM 524 C C . GLU A 1 73 ? -0.274 7.643 8.608 1.00 88.62 73 GLU A C 1
ATOM 526 O O . GLU A 1 73 ? -0.788 8.095 9.639 1.00 88.62 73 GLU A O 1
ATOM 531 N N . ARG A 1 74 ? -0.509 8.189 7.407 1.00 90.62 74 ARG A N 1
ATOM 532 C CA . ARG A 1 74 ? -1.436 9.313 7.236 1.00 90.62 74 ARG A CA 1
ATOM 533 C C . ARG A 1 74 ? -2.860 8.928 7.630 1.00 90.62 74 ARG A C 1
ATOM 535 O O . ARG A 1 74 ? -3.508 9.688 8.344 1.00 90.62 74 ARG A O 1
ATOM 542 N N . LEU A 1 75 ? -3.355 7.781 7.167 1.00 89.94 75 LEU A N 1
ATOM 543 C CA . LEU A 1 75 ? -4.715 7.323 7.460 1.00 89.94 75 LEU A CA 1
ATOM 544 C C . LEU A 1 75 ? -4.925 7.107 8.958 1.00 89.94 75 LEU A C 1
ATOM 546 O O . LEU A 1 75 ? -5.928 7.555 9.509 1.00 89.94 75 LEU A O 1
ATOM 550 N N . TRP A 1 76 ? -3.956 6.503 9.638 1.00 86.69 76 TRP A N 1
ATOM 551 C CA . TRP A 1 76 ? -4.010 6.317 11.085 1.00 86.69 76 TRP A CA 1
ATOM 552 C C . TRP A 1 76 ? -4.011 7.645 11.836 1.00 86.69 76 TRP A C 1
ATOM 554 O O . TRP A 1 76 ? -4.809 7.832 12.751 1.00 86.69 76 TRP A O 1
ATOM 564 N N . SER A 1 77 ? -3.185 8.602 11.403 1.00 84.75 77 SER A N 1
ATOM 565 C CA . SER A 1 77 ? -3.199 9.971 11.941 1.00 84.75 77 SER A CA 1
ATOM 566 C C . SER A 1 77 ? -4.534 10.685 11.687 1.00 84.75 77 SER A C 1
ATOM 568 O O . SER A 1 77 ? -4.928 11.559 12.453 1.00 84.75 77 SER A O 1
ATOM 570 N N . ALA A 1 78 ? -5.252 10.287 10.635 1.00 82.44 78 ALA A N 1
ATOM 571 C CA . ALA A 1 78 ? -6.590 10.756 10.289 1.00 82.44 78 ALA A CA 1
ATOM 572 C C . ALA A 1 78 ? -7.727 9.942 10.951 1.00 82.44 78 ALA A C 1
ATOM 574 O O . ALA A 1 78 ? -8.888 10.110 10.575 1.00 82.44 78 ALA A O 1
ATOM 575 N N . GLY A 1 79 ? -7.410 9.070 11.917 1.00 82.94 79 GLY A N 1
ATOM 576 C CA . GLY A 1 79 ? -8.380 8.335 12.737 1.00 82.94 79 GLY A CA 1
ATOM 577 C C . GLY A 1 79 ? -8.846 6.992 12.169 1.00 82.94 79 GLY A C 1
ATOM 578 O O . GLY A 1 79 ? -9.703 6.352 12.776 1.00 82.94 79 GLY A O 1
ATOM 579 N N . TRP A 1 80 ? -8.302 6.545 11.035 1.00 87.50 80 TRP A N 1
ATOM 580 C CA . TRP A 1 80 ? -8.658 5.255 10.444 1.00 87.50 80 TRP A CA 1
ATOM 581 C C . TRP A 1 80 ? -8.053 4.088 11.223 1.00 87.50 80 TRP A C 1
ATOM 583 O O . TRP A 1 80 ? -6.864 4.097 11.546 1.00 87.50 80 TRP A O 1
ATOM 593 N N . LEU A 1 81 ? -8.846 3.041 11.461 1.00 83.88 81 LEU A N 1
ATOM 594 C CA . LEU A 1 81 ? -8.343 1.778 12.000 1.00 83.88 81 LEU A CA 1
ATOM 595 C C . LEU A 1 81 ? -7.935 0.828 10.863 1.00 83.88 81 LEU A C 1
ATOM 597 O O . LEU A 1 81 ? -8.476 0.917 9.759 1.00 83.88 81 LEU A O 1
ATOM 601 N N . PRO A 1 82 ? -7.034 -0.139 11.110 1.00 82.56 82 PRO A N 1
ATOM 602 C CA . PRO A 1 82 ? -6.605 -1.100 10.093 1.00 82.56 82 PRO A CA 1
ATOM 603 C C . PRO A 1 82 ? -7.756 -1.883 9.454 1.00 82.56 82 PRO A C 1
ATOM 605 O O . PRO A 1 82 ? -7.783 -2.081 8.241 1.00 82.56 82 PRO A O 1
ATOM 608 N N . VAL A 1 83 ? -8.734 -2.287 10.273 1.00 81.38 83 VAL A N 1
ATOM 609 C CA . VAL A 1 83 ? -9.942 -2.977 9.804 1.00 81.38 83 VAL A CA 1
ATOM 610 C C . VAL A 1 83 ? -10.791 -2.084 8.907 1.00 81.38 83 VAL A C 1
ATOM 612 O O . VAL A 1 83 ? -11.306 -2.563 7.901 1.00 81.38 83 VAL A O 1
ATOM 615 N N . ASP A 1 84 ? -10.882 -0.790 9.211 1.00 86.31 84 ASP A N 1
ATOM 616 C CA . ASP A 1 84 ? -11.658 0.156 8.411 1.00 86.31 84 ASP A CA 1
ATOM 617 C C . ASP A 1 84 ? -10.999 0.375 7.048 1.00 86.31 84 ASP A C 1
ATOM 619 O O . ASP A 1 84 ? -11.690 0.373 6.032 1.00 86.31 84 ASP A O 1
ATOM 623 N N . VAL A 1 85 ? -9.664 0.480 7.010 1.00 87.56 85 VAL A N 1
ATOM 624 C CA . VAL A 1 85 ? -8.898 0.580 5.757 1.00 87.56 85 VAL A CA 1
ATOM 625 C C . VAL A 1 85 ? -9.136 -0.647 4.878 1.00 87.56 85 VAL A C 1
ATOM 627 O O . VAL A 1 85 ? -9.462 -0.499 3.701 1.00 87.56 85 VAL A O 1
ATOM 630 N N . HIS A 1 86 ? -9.034 -1.855 5.440 1.00 85.2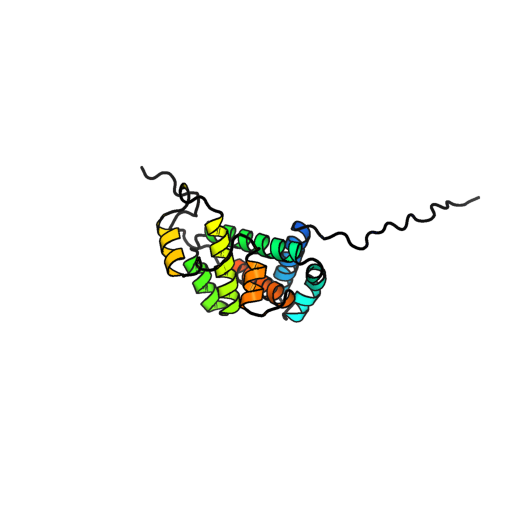5 86 HIS A N 1
ATOM 631 C CA . HIS A 1 86 ? -9.278 -3.087 4.688 1.00 85.25 86 HIS A CA 1
ATOM 632 C C . HIS A 1 86 ? -10.731 -3.183 4.192 1.00 85.25 86 HIS A C 1
ATOM 634 O O . HIS A 1 86 ? -10.972 -3.488 3.026 1.00 85.25 86 HIS A O 1
ATOM 640 N N . GLN A 1 87 ? -11.713 -2.866 5.040 1.00 86.62 87 GLN A N 1
ATOM 641 C CA . GLN A 1 87 ? -13.126 -2.903 4.654 1.00 86.62 87 GLN A CA 1
ATOM 642 C C . GLN A 1 87 ? -13.469 -1.867 3.584 1.00 86.62 87 GLN A C 1
ATOM 644 O O . GLN A 1 87 ? -14.252 -2.150 2.679 1.00 86.62 87 GLN A O 1
ATOM 649 N N . VAL A 1 88 ? -12.891 -0.669 3.658 1.00 89.25 88 VAL A N 1
ATOM 650 C CA . VAL A 1 88 ? -13.077 0.347 2.621 1.00 89.25 88 VAL A CA 1
ATOM 651 C C . VAL A 1 88 ? -12.420 -0.069 1.314 1.00 89.25 88 VAL A C 1
ATOM 653 O O . VAL A 1 88 ? -13.056 0.084 0.275 1.00 89.25 88 VAL A O 1
ATOM 656 N N . ALA A 1 89 ? -11.229 -0.668 1.351 1.00 88.69 89 ALA A N 1
ATOM 657 C CA . ALA A 1 89 ? -10.598 -1.230 0.159 1.00 88.69 89 ALA A CA 1
ATOM 658 C C . ALA A 1 89 ? -11.483 -2.281 -0.518 1.00 88.69 89 ALA A C 1
ATOM 660 O O . ALA A 1 89 ? -11.763 -2.159 -1.705 1.00 88.69 89 ALA A O 1
ATOM 661 N N . ARG A 1 90 ? -12.043 -3.225 0.250 1.00 89.06 90 ARG A N 1
ATOM 662 C CA . ARG A 1 90 ? -12.983 -4.225 -0.286 1.00 89.06 90 ARG A CA 1
ATOM 663 C C . ARG A 1 90 ? -14.265 -3.624 -0.865 1.00 89.06 90 ARG A C 1
ATOM 665 O O . ARG A 1 90 ? -14.875 -4.223 -1.741 1.00 89.06 90 ARG A O 1
ATOM 672 N N . ARG A 1 91 ? -14.716 -2.474 -0.350 1.00 88.88 91 ARG A N 1
ATOM 673 C CA . ARG A 1 91 ? -15.958 -1.809 -0.791 1.00 88.88 91 ARG A CA 1
ATOM 674 C C . ARG A 1 91 ? -15.771 -0.874 -1.983 1.00 88.88 91 ARG A C 1
ATOM 676 O O . ARG A 1 91 ? -16.735 -0.660 -2.709 1.00 88.88 91 ARG A O 1
ATOM 683 N N . GLN A 1 92 ? -14.607 -0.242 -2.110 1.00 88.31 92 GLN A N 1
ATOM 684 C CA . GLN A 1 92 ? -14.369 0.848 -3.066 1.00 88.31 92 GLN A CA 1
ATOM 685 C C . GLN A 1 92 ? -13.365 0.501 -4.170 1.00 88.31 92 GLN A C 1
ATOM 687 O O . GLN A 1 92 ? -13.317 1.222 -5.163 1.00 88.31 92 GLN A O 1
ATOM 692 N N . ALA A 1 93 ? -12.585 -0.562 -3.997 1.00 87.19 93 ALA A N 1
ATOM 693 C CA . ALA A 1 93 ? -11.705 -1.130 -5.011 1.00 87.19 93 ALA A CA 1
ATOM 694 C C . ALA A 1 93 ? -12.116 -2.597 -5.239 1.00 87.19 93 ALA A C 1
ATOM 696 O O . ALA A 1 93 ? -13.306 -2.885 -5.378 1.00 87.19 93 ALA A O 1
ATOM 697 N N . ASP A 1 94 ? -11.163 -3.526 -5.239 1.00 87.50 94 ASP A N 1
ATOM 698 C CA . ASP A 1 94 ? -11.407 -4.959 -5.367 1.00 87.50 94 ASP A CA 1
ATOM 699 C C . ASP A 1 94 ? -10.655 -5.781 -4.298 1.00 87.50 94 ASP A C 1
ATOM 701 O O . ASP A 1 94 ? -9.976 -5.251 -3.411 1.00 87.50 94 ASP A O 1
ATOM 705 N N . GLU A 1 95 ? -10.799 -7.106 -4.367 1.00 86.44 95 GLU A N 1
ATOM 706 C CA . GLU A 1 95 ? -10.166 -8.040 -3.429 1.00 86.44 95 GLU A CA 1
ATOM 707 C C . GLU A 1 95 ? -8.629 -8.066 -3.571 1.00 86.44 95 GLU A C 1
ATOM 709 O O . GLU A 1 95 ? -7.926 -8.298 -2.589 1.00 86.44 95 GLU A O 1
ATOM 714 N N . VAL A 1 96 ? -8.090 -7.759 -4.758 1.00 88.12 96 VAL A N 1
ATOM 715 C CA . VAL A 1 96 ? -6.643 -7.698 -5.025 1.00 88.12 96 VAL A CA 1
ATOM 716 C C . VAL A 1 96 ? -6.042 -6.496 -4.291 1.00 88.12 96 VAL A C 1
ATOM 718 O O . VAL A 1 96 ? -5.112 -6.648 -3.493 1.00 88.12 96 VAL A O 1
ATOM 721 N N . ILE A 1 97 ? -6.624 -5.309 -4.469 1.00 89.50 97 ILE A N 1
ATOM 722 C CA . ILE A 1 97 ? -6.216 -4.081 -3.776 1.00 89.50 97 ILE A CA 1
ATOM 723 C C . ILE A 1 97 ? -6.394 -4.219 -2.261 1.00 89.50 97 ILE A C 1
ATOM 725 O O . ILE A 1 97 ? -5.514 -3.829 -1.486 1.00 89.50 97 ILE A O 1
ATOM 729 N N . ALA A 1 98 ? -7.504 -4.815 -1.820 1.00 89.31 98 ALA A N 1
ATOM 730 C CA . ALA A 1 98 ? -7.739 -5.079 -0.406 1.00 89.31 98 ALA A CA 1
ATOM 731 C C . ALA A 1 98 ? -6.697 -6.028 0.200 1.00 89.31 98 ALA A C 1
ATOM 733 O O . ALA A 1 98 ? -6.257 -5.802 1.332 1.00 89.31 98 ALA A O 1
ATOM 734 N N . GLY A 1 99 ? -6.274 -7.048 -0.551 1.00 88.94 99 GLY A N 1
ATOM 735 C CA . GLY A 1 99 ? -5.202 -7.963 -0.172 1.00 88.94 99 GLY A CA 1
ATOM 736 C C . GLY A 1 99 ? -3.838 -7.274 -0.074 1.00 88.94 99 GLY A C 1
ATOM 737 O O . GLY A 1 99 ? -3.081 -7.542 0.860 1.00 88.94 99 GLY A O 1
ATOM 738 N N . LEU A 1 100 ? -3.526 -6.350 -0.991 1.00 91.81 100 LEU A N 1
ATOM 739 C CA . LEU A 1 100 ? -2.271 -5.586 -0.954 1.00 91.81 100 LEU A CA 1
ATOM 740 C C . LEU A 1 100 ? -2.216 -4.659 0.266 1.00 91.81 100 LEU A C 1
ATOM 742 O O . LEU A 1 100 ? -1.216 -4.624 0.985 1.00 91.81 100 LEU A O 1
ATOM 746 N N . LEU A 1 101 ? -3.307 -3.936 0.536 1.00 91.00 101 LEU A N 1
ATOM 747 C CA . LEU A 1 101 ? -3.414 -3.070 1.711 1.00 91.00 101 LEU A CA 1
ATOM 748 C C . LEU A 1 101 ? -3.395 -3.868 3.016 1.00 91.00 101 LEU A C 1
ATOM 750 O O . LEU A 1 101 ? -2.783 -3.426 3.986 1.00 91.00 101 LEU A O 1
ATOM 754 N N . ALA A 1 102 ? -4.003 -5.054 3.037 1.00 87.25 102 ALA A N 1
ATOM 755 C CA . ALA A 1 102 ? -3.889 -5.984 4.151 1.00 87.25 102 ALA A CA 1
ATOM 756 C C . ALA A 1 102 ? -2.424 -6.377 4.415 1.00 87.25 102 ALA A C 1
ATOM 758 O O . ALA A 1 102 ? -1.946 -6.221 5.538 1.00 87.25 102 ALA A O 1
ATOM 759 N N . ALA A 1 103 ? -1.680 -6.799 3.389 1.00 88.44 103 ALA A N 1
ATOM 760 C CA . ALA A 1 103 ? -0.262 -7.135 3.531 1.00 88.44 103 ALA A CA 1
ATOM 761 C C . ALA A 1 103 ? 0.565 -5.948 4.067 1.00 88.44 103 ALA A C 1
ATOM 763 O O . ALA A 1 103 ? 1.374 -6.103 4.982 1.00 88.44 103 ALA A O 1
ATOM 764 N N . ALA A 1 104 ? 0.304 -4.738 3.562 1.00 91.00 104 ALA A N 1
ATOM 765 C CA . ALA A 1 104 ? 0.958 -3.520 4.034 1.00 91.00 104 ALA A CA 1
ATOM 766 C C . ALA A 1 104 ? 0.626 -3.196 5.505 1.00 91.00 104 ALA A C 1
ATOM 768 O O . ALA A 1 104 ? 1.500 -2.776 6.266 1.00 91.00 104 ALA A O 1
ATOM 769 N N . VAL A 1 105 ? -0.625 -3.411 5.920 1.00 86.75 105 VAL A N 1
ATOM 770 C CA . VAL A 1 105 ? -1.080 -3.262 7.310 1.00 86.75 105 VAL A CA 1
ATOM 771 C C . VAL A 1 105 ? -0.403 -4.277 8.234 1.00 86.75 105 VAL A C 1
ATOM 773 O O . VAL A 1 105 ? -0.004 -3.907 9.344 1.00 86.75 105 VAL A O 1
ATOM 776 N N . ALA A 1 106 ? -0.256 -5.531 7.795 1.00 83.75 106 ALA A N 1
ATOM 777 C CA . ALA A 1 106 ? 0.445 -6.567 8.549 1.00 83.75 106 ALA A CA 1
ATOM 778 C C . ALA A 1 106 ? 1.898 -6.167 8.809 1.00 83.75 106 ALA A C 1
ATOM 780 O O . ALA A 1 106 ? 2.325 -6.108 9.963 1.00 83.75 106 ALA A O 1
ATOM 781 N N . GLU A 1 107 ? 2.618 -5.803 7.745 1.00 85.19 107 GLU A N 1
ATOM 782 C CA . GLU A 1 107 ? 4.018 -5.386 7.815 1.00 85.19 107 GLU A CA 1
ATOM 783 C C . GLU A 1 107 ? 4.197 -4.185 8.751 1.00 85.19 107 GLU A C 1
ATOM 785 O O . GLU A 1 107 ? 5.015 -4.199 9.672 1.00 85.19 107 GLU A O 1
ATOM 790 N N . ALA A 1 108 ? 3.389 -3.142 8.562 1.00 81.44 108 ALA A N 1
ATOM 791 C CA . ALA A 1 108 ? 3.507 -1.922 9.346 1.00 81.44 108 ALA A CA 1
ATOM 792 C C . ALA A 1 108 ? 3.096 -2.113 10.822 1.00 81.44 108 ALA A C 1
ATOM 794 O O . ALA A 1 108 ? 3.505 -1.335 11.685 1.00 81.44 108 ALA A O 1
ATOM 795 N N . THR A 1 109 ? 2.331 -3.162 11.138 1.00 75.38 109 THR A N 1
ATOM 796 C CA . THR A 1 109 ? 2.080 -3.577 12.526 1.00 75.38 109 THR A CA 1
ATOM 797 C C . THR A 1 109 ? 3.254 -4.371 13.088 1.00 75.38 109 THR A C 1
ATOM 799 O O . THR A 1 109 ? 3.667 -4.109 14.214 1.00 75.38 109 THR A O 1
ATOM 802 N N . HIS A 1 110 ? 3.818 -5.309 12.325 1.00 74.94 110 HIS A N 1
ATOM 803 C CA . HIS A 1 110 ? 4.951 -6.125 12.769 1.00 74.94 110 HIS A CA 1
ATOM 804 C C . HIS A 1 110 ? 6.181 -5.269 13.122 1.00 74.94 110 HIS A C 1
ATOM 806 O O . HIS A 1 110 ? 6.915 -5.576 14.058 1.00 74.94 110 HIS A O 1
ATOM 812 N N . GLN A 1 111 ? 6.372 -4.145 12.429 1.00 71.56 111 GLN A N 1
ATOM 813 C CA . GLN A 1 111 ? 7.446 -3.187 12.713 1.00 71.56 111 GLN A CA 1
ATOM 814 C C . GLN A 1 111 ? 7.227 -2.350 13.991 1.00 71.56 111 GLN A C 1
ATOM 816 O O . GLN A 1 111 ? 8.127 -1.607 14.389 1.00 71.56 111 GLN A O 1
ATOM 821 N N . ARG A 1 112 ? 6.059 -2.432 14.649 1.00 69.31 112 ARG A N 1
ATOM 822 C CA . ARG A 1 112 ? 5.744 -1.621 15.834 1.00 69.31 112 ARG A CA 1
ATOM 823 C C . ARG A 1 112 ? 5.935 -2.368 17.153 1.00 69.31 112 ARG A C 1
ATOM 825 O O . ARG A 1 112 ? 5.445 -3.486 17.308 1.00 69.31 112 ARG A O 1
ATOM 832 N N . PRO A 1 113 ? 6.541 -1.719 18.167 1.00 63.56 113 PRO A N 1
ATOM 833 C CA . PRO A 1 113 ? 6.587 -2.268 19.513 1.00 63.56 113 PRO A CA 1
ATOM 834 C C . PRO A 1 113 ? 5.179 -2.499 20.078 1.00 63.56 113 PRO A C 1
ATOM 836 O O . PRO A 1 113 ? 4.334 -1.600 20.085 1.00 63.56 113 PRO A O 1
ATOM 839 N N . ALA A 1 114 ? 4.944 -3.687 20.637 1.00 60.06 114 ALA A N 1
ATOM 840 C CA . ALA A 1 114 ? 3.677 -4.011 21.293 1.00 60.06 114 ALA A CA 1
ATOM 841 C C . ALA A 1 114 ? 3.361 -3.068 22.469 1.00 60.06 114 ALA A C 1
ATOM 843 O O . ALA A 1 114 ? 2.199 -2.779 22.734 1.00 60.06 114 ALA A O 1
ATOM 844 N N . ALA A 1 115 ? 4.395 -2.531 23.126 1.00 52.44 115 ALA A N 1
ATOM 845 C CA . ALA A 1 115 ? 4.270 -1.625 24.267 1.00 52.44 115 ALA A CA 1
ATOM 846 C C . ALA A 1 115 ? 3.631 -0.263 23.930 1.00 52.44 115 ALA A C 1
ATOM 848 O O . ALA A 1 115 ? 3.099 0.391 24.820 1.00 52.44 115 ALA A O 1
ATOM 849 N N . THR A 1 116 ? 3.675 0.175 22.668 1.00 57.91 116 THR A N 1
ATOM 850 C CA . THR A 1 116 ? 3.131 1.476 22.228 1.00 57.91 116 THR A CA 1
ATOM 851 C C . THR A 1 116 ? 1.848 1.337 21.404 1.00 57.91 116 THR A C 1
ATOM 853 O O . THR A 1 116 ? 1.270 2.331 20.956 1.00 57.91 116 THR A O 1
ATOM 856 N N . THR A 1 117 ? 1.380 0.102 21.212 1.00 62.09 117 THR A N 1
ATOM 857 C CA . THR A 1 117 ? 0.249 -0.229 20.347 1.00 62.09 117 THR A CA 1
ATOM 858 C C . THR A 1 117 ? -0.943 -0.660 21.200 1.00 62.09 117 THR A C 1
ATOM 860 O O . THR A 1 117 ? -0.866 -1.613 21.971 1.00 62.09 117 THR A O 1
ATOM 863 N N . HIS A 1 118 ? -2.064 0.053 21.075 1.00 62.50 118 HIS A N 1
ATOM 864 C CA . HIS A 1 118 ? -3.248 -0.172 21.904 1.00 62.50 118 HIS A CA 1
ATOM 865 C C . HIS A 1 118 ? -3.787 -1.615 21.743 1.00 62.50 118 HIS A C 1
ATOM 867 O O . HIS A 1 118 ? -3.943 -2.069 20.611 1.00 62.50 118 HIS A O 1
ATOM 873 N N . PRO A 1 119 ? -4.171 -2.342 22.811 1.00 62.88 119 PRO A N 1
ATOM 874 C CA . PRO A 1 119 ? -4.590 -3.752 22.721 1.00 62.88 119 PRO A CA 1
ATOM 875 C C . PRO A 1 119 ? -5.742 -4.026 21.738 1.00 62.88 119 PRO A C 1
ATOM 877 O O . PRO A 1 119 ? -5.771 -5.057 21.065 1.00 62.88 119 PRO A O 1
ATOM 880 N N . ARG A 1 120 ? -6.674 -3.073 21.594 1.00 65.62 120 ARG A N 1
ATOM 881 C CA . ARG A 1 120 ? -7.778 -3.145 20.613 1.00 65.62 120 ARG A CA 1
ATOM 882 C C . ARG A 1 120 ? -7.289 -3.170 19.157 1.00 65.62 120 ARG A C 1
ATOM 884 O O . ARG A 1 120 ? -7.944 -3.780 18.321 1.00 65.62 120 ARG A O 1
ATOM 891 N N . TRP A 1 121 ? -6.134 -2.564 18.880 1.00 70.31 121 TRP A N 1
ATOM 892 C CA . TRP A 1 121 ? -5.470 -2.585 17.575 1.00 70.31 121 TRP A CA 1
ATOM 893 C C . TRP A 1 121 ? -5.032 -4.008 17.210 1.00 70.31 121 TRP A C 1
ATOM 895 O O . TRP A 1 121 ? -5.382 -4.514 16.148 1.00 70.31 121 TRP A O 1
ATOM 905 N N . PHE A 1 122 ? -4.360 -4.706 18.133 1.00 66.12 122 PHE A N 1
ATOM 906 C CA . PHE A 1 122 ? -3.965 -6.105 17.937 1.00 66.12 122 PHE A CA 1
ATOM 907 C C . PHE A 1 122 ? -5.165 -7.049 17.836 1.00 66.12 122 PHE A C 1
ATOM 909 O O . PHE A 1 122 ? -5.151 -7.963 17.015 1.00 66.12 122 PHE A O 1
ATOM 916 N N . ALA A 1 123 ? -6.218 -6.826 18.628 1.00 69.88 123 ALA A N 1
ATOM 917 C CA . ALA A 1 123 ? -7.429 -7.643 18.568 1.00 69.88 123 ALA A CA 1
ATOM 918 C C . ALA A 1 123 ? -8.122 -7.562 17.195 1.00 69.88 123 ALA A C 1
ATOM 920 O O . ALA A 1 123 ? -8.534 -8.589 16.662 1.00 69.88 123 ALA A O 1
ATOM 921 N N . GLN A 1 124 ? -8.199 -6.369 16.597 1.00 68.31 124 GLN A N 1
ATOM 922 C CA . GLN A 1 124 ? -8.772 -6.181 15.258 1.00 68.31 124 GLN A CA 1
ATOM 923 C C . GLN A 1 124 ? -7.895 -6.784 14.156 1.00 68.31 124 GLN A C 1
ATOM 925 O O . GLN A 1 124 ? -8.413 -7.368 13.211 1.00 68.31 124 GLN A O 1
ATOM 930 N N . LEU A 1 125 ? -6.571 -6.704 14.284 1.00 67.44 125 LEU A N 1
ATOM 931 C CA . LEU A 1 125 ? -5.654 -7.316 13.318 1.00 67.44 125 LEU A CA 1
ATOM 932 C C . LEU A 1 125 ? -5.680 -8.845 13.364 1.00 67.44 125 LEU A C 1
ATOM 934 O O . LEU A 1 125 ? -5.646 -9.485 12.319 1.00 67.44 125 LEU A O 1
ATOM 938 N N . ARG A 1 126 ? -5.821 -9.430 14.559 1.00 67.38 126 ARG A N 1
ATOM 939 C CA . ARG A 1 126 ? -6.039 -10.874 14.720 1.00 67.38 126 ARG A CA 1
ATOM 940 C C . ARG A 1 126 ? -7.348 -11.355 14.096 1.00 67.38 126 ARG A C 1
ATOM 942 O O . ARG A 1 126 ? -7.422 -12.502 13.685 1.00 67.38 126 ARG A O 1
ATOM 949 N N . GLN A 1 127 ? -8.376 -10.507 14.036 1.00 65.81 127 GLN A N 1
ATOM 950 C CA . GLN A 1 127 ? -9.641 -10.842 13.370 1.00 65.81 127 GLN A CA 1
ATOM 951 C C . GLN A 1 127 ? -9.536 -10.825 11.846 1.00 65.81 127 GLN A C 1
ATOM 953 O O . GLN A 1 127 ? -10.353 -11.455 11.183 1.00 65.81 127 GLN A O 1
ATOM 958 N N . LEU A 1 128 ? -8.568 -10.094 11.296 1.00 63.38 128 LEU A N 1
ATOM 959 C CA . LEU A 1 128 ? -8.388 -10.008 9.855 1.00 63.38 128 LEU A CA 1
ATOM 960 C C . LEU A 1 128 ? -7.678 -11.243 9.276 1.00 63.38 128 LEU A C 1
ATOM 962 O O . LEU A 1 128 ? -7.681 -11.385 8.064 1.00 63.38 128 LEU A O 1
ATOM 966 N N . ASP A 1 129 ? -7.062 -12.109 10.095 1.00 62.62 129 ASP A N 1
ATOM 967 C CA . ASP A 1 129 ? -6.167 -13.205 9.646 1.00 62.62 129 ASP A CA 1
ATOM 968 C C . ASP A 1 129 ? -5.022 -12.720 8.726 1.00 62.62 129 ASP A C 1
ATOM 970 O O . ASP A 1 129 ? -4.311 -13.469 8.071 1.00 62.62 129 ASP A O 1
ATOM 974 N N . VAL A 1 130 ? -4.822 -11.401 8.686 1.00 61.88 130 VAL A N 1
ATOM 975 C CA . VAL A 1 130 ? -3.909 -10.707 7.774 1.00 61.88 130 VAL A CA 1
ATOM 976 C C . VAL A 1 130 ? -2.450 -10.843 8.223 1.00 61.88 130 VAL A C 1
ATOM 978 O O . VAL A 1 130 ? -1.533 -10.580 7.446 1.00 61.88 130 VAL A O 1
ATOM 981 N N . LEU A 1 131 ? -2.231 -11.275 9.468 1.00 56.34 131 LEU A N 1
ATOM 982 C CA . LEU A 1 131 ? -0.911 -11.469 10.067 1.00 56.34 131 LEU A CA 1
ATOM 983 C C . LEU A 1 131 ? -0.314 -12.856 9.784 1.00 56.34 131 LEU A C 1
ATOM 985 O O . LEU A 1 131 ? 0.900 -13.014 9.908 1.00 56.34 131 LEU A O 1
ATOM 989 N N . ASP A 1 132 ? -1.125 -13.833 9.376 1.00 59.88 132 ASP A N 1
ATOM 990 C CA . ASP A 1 132 ? -0.676 -15.213 9.232 1.00 59.88 132 ASP A CA 1
ATOM 991 C C . ASP A 1 132 ? -0.222 -15.472 7.784 1.00 59.88 132 ASP A C 1
ATOM 993 O O . ASP A 1 132 ? -1.000 -15.528 6.834 1.00 59.88 132 ASP A O 1
ATOM 997 N N . GLY A 1 133 ? 1.096 -15.604 7.597 1.00 65.88 133 GLY A N 1
ATOM 998 C CA . GLY A 1 133 ? 1.679 -16.105 6.347 1.00 65.88 133 GLY A CA 1
ATOM 999 C C . GLY A 1 133 ? 2.483 -15.112 5.506 1.00 65.88 133 GLY A C 1
ATOM 1000 O O . GLY A 1 133 ? 2.661 -15.377 4.313 1.00 65.88 133 GLY A O 1
ATOM 1001 N N . TRP A 1 134 ? 2.973 -14.013 6.089 1.00 75.69 134 TRP A N 1
ATOM 1002 C CA . TRP A 1 134 ? 4.024 -13.174 5.496 1.00 75.69 134 TRP A CA 1
ATOM 1003 C C . TRP A 1 134 ? 5.350 -13.429 6.210 1.00 75.69 134 TRP A C 1
ATOM 1005 O O . TRP A 1 134 ? 5.436 -13.333 7.432 1.00 75.69 134 TRP A O 1
ATOM 1015 N N . SER A 1 135 ? 6.384 -13.780 5.453 1.00 77.56 135 SER A N 1
ATOM 1016 C CA . SER A 1 135 ? 7.711 -14.040 6.003 1.00 77.56 135 SER A CA 1
ATOM 1017 C C . SER A 1 135 ? 8.505 -12.741 6.158 1.00 77.56 135 SER A C 1
ATOM 1019 O O . SER A 1 135 ? 8.423 -11.862 5.305 1.00 77.56 135 SER A O 1
ATOM 1021 N N . SER A 1 136 ? 9.303 -12.608 7.217 1.00 75.31 136 SER A N 1
ATOM 1022 C CA . SER A 1 136 ? 10.143 -11.421 7.448 1.00 75.31 136 SER A CA 1
ATOM 1023 C C . SER A 1 136 ? 11.432 -11.405 6.614 1.00 75.31 136 SER A C 1
ATOM 1025 O O . SER A 1 136 ? 12.127 -10.392 6.564 1.00 75.31 136 SER A O 1
ATOM 1027 N N . ASP A 1 137 ? 11.764 -12.517 5.954 1.00 80.62 137 ASP A N 1
ATOM 1028 C CA . ASP A 1 137 ? 12.978 -12.692 5.144 1.00 80.62 137 ASP A CA 1
ATOM 1029 C C . ASP A 1 137 ? 12.890 -12.064 3.742 1.00 80.62 137 ASP A C 1
ATOM 1031 O O . ASP A 1 137 ? 13.911 -11.867 3.077 1.00 80.62 137 ASP A O 1
ATOM 1035 N N . A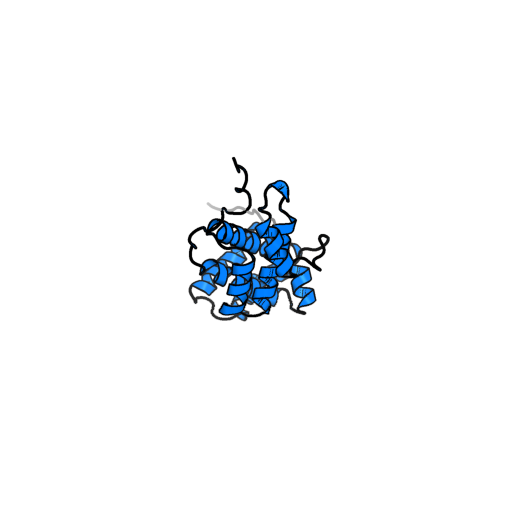RG A 1 138 ? 11.679 -11.735 3.282 1.00 84.94 138 ARG A N 1
ATOM 1036 C CA . ARG A 1 138 ? 11.415 -11.156 1.963 1.00 84.94 138 ARG A CA 1
ATOM 1037 C C . ARG A 1 138 ? 10.476 -9.957 2.081 1.00 84.94 138 ARG A C 1
ATOM 1039 O O . ARG A 1 138 ? 9.576 -9.959 2.913 1.00 84.94 138 ARG A O 1
ATOM 1046 N N . PRO A 1 139 ? 10.610 -8.936 1.221 1.00 89.19 139 PRO A N 1
ATOM 1047 C CA . PRO A 1 139 ? 9.703 -7.795 1.253 1.00 89.19 139 PRO A CA 1
ATOM 1048 C C . PRO A 1 139 ? 8.274 -8.243 0.903 1.00 89.19 139 PRO A C 1
ATOM 1050 O O . PRO A 1 139 ? 8.071 -8.945 -0.092 1.00 89.19 139 PRO A O 1
ATOM 1053 N N . TYR A 1 140 ? 7.279 -7.830 1.696 1.00 91.31 140 TYR A N 1
ATOM 1054 C CA . TYR A 1 140 ? 5.882 -8.236 1.485 1.00 91.31 140 TYR A CA 1
ATOM 1055 C C . TYR A 1 140 ? 5.339 -7.955 0.069 1.00 91.31 140 TYR A C 1
ATOM 1057 O O . TYR A 1 140 ? 4.565 -8.784 -0.401 1.00 91.31 140 TYR A O 1
ATOM 1065 N N . PRO A 1 141 ? 5.734 -6.887 -0.673 1.00 93.62 141 PRO A N 1
ATOM 1066 C CA . PRO A 1 141 ? 5.219 -6.674 -2.025 1.00 93.62 141 PRO A CA 1
ATOM 1067 C C . PRO A 1 141 ? 5.629 -7.787 -2.994 1.00 93.62 141 PRO A C 1
ATOM 1069 O O . PRO A 1 141 ? 4.844 -8.151 -3.861 1.00 93.62 141 PRO A O 1
ATOM 1072 N N . ALA A 1 142 ? 6.826 -8.362 -2.820 1.00 93.38 142 ALA A N 1
ATOM 1073 C CA . ALA A 1 142 ? 7.278 -9.499 -3.620 1.00 93.38 142 ALA A CA 1
ATOM 1074 C C . ALA A 1 142 ? 6.477 -10.762 -3.279 1.00 93.38 142 ALA A C 1
ATOM 1076 O O . ALA A 1 142 ? 5.958 -11.433 -4.161 1.00 93.38 142 ALA A O 1
ATOM 1077 N N . GLN A 1 143 ? 6.301 -11.043 -1.984 1.00 92.38 143 GLN A N 1
ATOM 1078 C CA . GLN A 1 143 ? 5.501 -12.186 -1.533 1.00 92.38 143 GLN A CA 1
ATOM 1079 C C . GLN A 1 143 ? 4.034 -12.073 -1.966 1.00 92.38 143 GLN A C 1
ATOM 1081 O O . GLN A 1 143 ? 3.387 -13.078 -2.253 1.00 92.38 143 GLN A O 1
ATOM 1086 N N . TRP A 1 144 ? 3.494 -10.854 -1.986 1.00 92.69 144 TRP A N 1
ATOM 1087 C CA . TRP A 1 144 ? 2.127 -10.598 -2.413 1.00 92.69 144 TRP A CA 1
ATOM 1088 C C . TRP A 1 144 ? 1.975 -10.849 -3.913 1.00 92.69 144 TRP A C 1
ATOM 1090 O O . TRP A 1 144 ? 1.017 -11.519 -4.304 1.00 92.69 144 TRP A O 1
ATOM 1100 N N . ALA A 1 145 ? 2.939 -10.388 -4.719 1.00 93.19 145 ALA A N 1
ATOM 1101 C CA . ALA A 1 145 ? 2.968 -10.624 -6.159 1.00 93.19 145 ALA A CA 1
ATOM 1102 C C . ALA A 1 145 ? 3.058 -12.126 -6.479 1.00 93.19 145 ALA A C 1
ATOM 1104 O O . ALA A 1 145 ? 2.217 -12.637 -7.219 1.00 93.19 145 ALA A O 1
ATOM 1105 N N . ASP A 1 146 ? 3.973 -12.848 -5.814 1.00 92.50 146 ASP A N 1
ATOM 1106 C CA . ASP A 1 146 ? 4.111 -14.309 -5.908 1.00 92.50 146 ASP A CA 1
ATOM 1107 C C . ASP A 1 146 ? 2.779 -15.020 -5.597 1.00 92.50 146 ASP A C 1
ATOM 1109 O O . ASP A 1 146 ? 2.342 -15.903 -6.336 1.00 92.50 146 ASP A O 1
ATOM 1113 N N . ARG A 1 147 ? 2.104 -14.627 -4.505 1.00 90.00 147 ARG A N 1
ATOM 1114 C CA . ARG A 1 147 ? 0.849 -15.254 -4.051 1.00 90.00 147 ARG A CA 1
ATOM 1115 C C . ARG A 1 147 ? -0.320 -15.019 -5.012 1.00 90.00 147 ARG A C 1
ATOM 1117 O O . ARG A 1 147 ? -1.178 -15.890 -5.120 1.00 90.00 147 ARG A O 1
ATOM 1124 N N . HIS A 1 148 ? -0.365 -13.870 -5.683 1.00 89.81 148 HIS A N 1
ATOM 1125 C CA . HIS A 1 148 ? -1.433 -13.527 -6.630 1.00 89.81 148 HIS A CA 1
ATOM 1126 C C . HIS A 1 148 ? -1.078 -13.877 -8.083 1.00 89.81 148 HIS A C 1
ATOM 1128 O O . HIS A 1 148 ? -1.916 -13.702 -8.965 1.00 89.81 148 HIS A O 1
ATOM 1134 N N . GLY A 1 149 ? 0.132 -14.391 -8.341 1.00 91.69 149 GLY A N 1
ATOM 1135 C CA . GLY A 1 149 ? 0.592 -14.753 -9.683 1.00 91.69 149 GLY A CA 1
ATOM 1136 C C . GLY A 1 149 ? 0.707 -13.555 -10.627 1.00 91.69 149 GLY A C 1
ATOM 1137 O O . GLY A 1 149 ? 0.485 -13.705 -11.827 1.00 91.69 149 GLY A O 1
ATOM 1138 N N . VAL A 1 150 ? 1.002 -12.370 -10.087 1.00 92.50 150 VAL A N 1
ATOM 1139 C CA . VAL A 1 150 ? 1.086 -11.117 -10.849 1.00 92.50 150 VAL A CA 1
ATOM 1140 C C . VAL A 1 150 ? 2.532 -10.662 -11.007 1.00 92.50 150 VAL A C 1
ATOM 1142 O O . VAL A 1 150 ? 3.375 -10.939 -10.157 1.00 92.50 150 VAL A O 1
ATOM 1145 N N . ASP A 1 151 ? 2.813 -9.949 -12.095 1.00 93.62 151 ASP A N 1
ATOM 1146 C CA . ASP A 1 151 ? 4.134 -9.374 -12.350 1.00 93.62 151 ASP A CA 1
ATOM 1147 C C . ASP A 1 151 ? 4.335 -8.020 -11.641 1.00 93.62 151 ASP A C 1
ATOM 1149 O O . ASP A 1 151 ? 3.437 -7.457 -11.003 1.00 93.62 151 ASP A O 1
ATOM 1153 N N . GLU A 1 152 ? 5.542 -7.470 -11.748 1.00 94.31 152 GLU A N 1
ATOM 1154 C CA . GLU A 1 152 ? 5.900 -6.191 -11.143 1.00 94.31 152 GLU A CA 1
ATOM 1155 C C . GLU A 1 152 ? 5.101 -5.010 -11.708 1.00 94.31 152 GLU A C 1
ATOM 1157 O O . GLU A 1 152 ? 4.868 -4.031 -10.994 1.00 94.31 152 GLU A O 1
ATOM 1162 N N . SER A 1 153 ? 4.667 -5.084 -12.968 1.00 92.56 153 SER A N 1
ATOM 1163 C CA . SER A 1 153 ? 3.866 -4.028 -13.596 1.00 92.56 153 SER A CA 1
ATOM 1164 C C . SER A 1 153 ? 2.462 -3.994 -12.999 1.00 92.56 153 SER A C 1
ATOM 1166 O O . SER A 1 153 ? 1.961 -2.925 -12.642 1.00 92.56 153 SER A O 1
ATOM 1168 N N . ALA A 1 154 ? 1.855 -5.165 -12.816 1.00 91.88 154 ALA A N 1
ATOM 1169 C CA . ALA A 1 154 ? 0.580 -5.331 -12.141 1.00 91.88 154 ALA A CA 1
ATOM 1170 C C . ALA A 1 154 ? 0.667 -4.942 -10.656 1.00 91.88 154 ALA A C 1
ATOM 1172 O O . ALA A 1 154 ? -0.221 -4.249 -10.159 1.00 91.88 154 ALA A O 1
ATOM 1173 N N . LEU A 1 155 ? 1.760 -5.279 -9.959 1.00 94.94 155 LEU A N 1
ATOM 1174 C CA . LEU A 1 155 ? 2.012 -4.798 -8.594 1.00 94.94 155 LEU A CA 1
ATOM 1175 C C . LEU A 1 155 ? 2.069 -3.261 -8.529 1.00 94.94 155 LEU A C 1
ATOM 1177 O O . LEU A 1 155 ? 1.507 -2.658 -7.611 1.00 94.94 155 LEU A O 1
ATOM 1181 N N . LEU A 1 156 ? 2.737 -2.608 -9.483 1.00 95.06 156 LEU A N 1
ATOM 1182 C CA . LEU A 1 156 ? 2.822 -1.145 -9.544 1.00 95.06 156 LEU A CA 1
ATOM 1183 C C . LEU A 1 156 ? 1.462 -0.500 -9.834 1.00 95.06 156 LEU A C 1
ATOM 1185 O O . LEU A 1 156 ? 1.120 0.494 -9.192 1.00 95.06 156 LEU A O 1
ATOM 1189 N N . ALA A 1 157 ? 0.674 -1.077 -10.743 1.00 92.62 157 ALA A N 1
ATOM 1190 C CA . ALA A 1 157 ? -0.687 -0.623 -11.018 1.00 92.62 157 ALA A CA 1
ATOM 1191 C C . ALA A 1 157 ? -1.579 -0.743 -9.770 1.00 92.62 157 ALA A C 1
ATOM 1193 O O . ALA A 1 157 ? -2.191 0.244 -9.360 1.00 92.62 157 ALA A O 1
ATOM 1194 N N . ALA A 1 158 ? -1.554 -1.902 -9.102 1.00 93.56 158 ALA A N 1
ATOM 1195 C CA . ALA A 1 158 ? -2.277 -2.127 -7.852 1.00 93.56 158 ALA A CA 1
ATOM 1196 C C . ALA A 1 158 ? -1.825 -1.165 -6.740 1.00 93.56 158 ALA A C 1
ATOM 1198 O O . ALA A 1 158 ? -2.635 -0.647 -5.974 1.00 93.56 158 ALA A O 1
ATOM 1199 N N . THR A 1 159 ? -0.525 -0.866 -6.669 1.00 95.75 159 THR A N 1
ATOM 1200 C CA . THR A 1 159 ? 0.011 0.111 -5.713 1.00 95.75 159 THR A CA 1
ATOM 1201 C C . THR A 1 159 ? -0.538 1.508 -5.987 1.00 95.75 159 THR A C 1
ATOM 1203 O O . THR A 1 159 ? -0.977 2.179 -5.055 1.00 95.75 159 THR A O 1
ATOM 1206 N N . VAL A 1 160 ? -0.542 1.955 -7.245 1.00 95.12 160 VAL A N 1
ATOM 1207 C CA . VAL A 1 160 ? -1.092 3.265 -7.619 1.00 95.12 160 VAL A CA 1
ATOM 1208 C C . VAL A 1 160 ? -2.573 3.353 -7.259 1.00 95.12 160 VAL A C 1
ATOM 1210 O O . VAL A 1 160 ? -2.977 4.324 -6.624 1.00 95.12 160 VAL A O 1
ATOM 1213 N N . GLU A 1 161 ? -3.362 2.325 -7.562 1.00 93.12 161 GLU A N 1
ATOM 1214 C CA . GLU A 1 161 ? -4.783 2.284 -7.210 1.00 93.12 161 GLU A CA 1
ATOM 1215 C C . GLU A 1 161 ? -5.011 2.319 -5.689 1.00 93.12 161 GLU A C 1
ATOM 1217 O O . GLU A 1 161 ? -5.804 3.126 -5.196 1.00 93.12 161 GLU A O 1
ATOM 1222 N N . ALA A 1 162 ? -4.251 1.531 -4.922 1.00 94.38 162 ALA A N 1
ATOM 1223 C CA . ALA A 1 162 ? -4.307 1.525 -3.461 1.00 94.38 162 ALA A CA 1
ATOM 1224 C C . ALA A 1 162 ? -3.984 2.905 -2.855 1.00 94.38 162 ALA A C 1
ATOM 1226 O O . ALA A 1 162 ? -4.648 3.365 -1.921 1.00 94.38 162 ALA A O 1
ATOM 1227 N N . VAL A 1 163 ? -2.973 3.594 -3.392 1.00 95.25 163 VAL A N 1
ATOM 1228 C CA . VAL A 1 163 ? -2.555 4.929 -2.933 1.00 95.25 163 VAL A CA 1
ATOM 1229 C C . VAL A 1 163 ? -3.582 5.986 -3.340 1.00 95.25 163 VAL A C 1
ATOM 1231 O O . VAL A 1 163 ? -3.916 6.856 -2.533 1.00 95.25 163 VAL A O 1
ATOM 1234 N N . THR A 1 164 ? -4.129 5.902 -4.554 1.00 92.62 164 THR A N 1
ATOM 1235 C CA . THR A 1 164 ? -5.233 6.749 -5.025 1.00 92.62 164 THR A CA 1
ATOM 1236 C C . THR A 1 164 ? -6.453 6.604 -4.120 1.00 92.62 164 THR A C 1
ATOM 1238 O O . THR A 1 164 ? -7.007 7.621 -3.697 1.00 92.62 164 THR A O 1
ATOM 1241 N N . LEU A 1 165 ? -6.841 5.376 -3.764 1.00 92.00 165 LEU A N 1
ATOM 1242 C CA . LEU A 1 165 ? -7.913 5.126 -2.804 1.00 92.00 165 LEU A CA 1
ATOM 1243 C C . LEU A 1 165 ? -7.602 5.791 -1.459 1.00 92.00 165 LEU A C 1
ATOM 1245 O O . LEU A 1 165 ? -8.399 6.594 -0.977 1.00 92.00 165 LEU A O 1
ATOM 1249 N N . ALA A 1 166 ? -6.423 5.527 -0.887 1.00 92.88 166 ALA A N 1
ATOM 1250 C CA . ALA A 1 166 ? -6.009 6.095 0.395 1.00 92.88 166 ALA A CA 1
ATOM 1251 C C . ALA A 1 166 ? -6.040 7.635 0.402 1.00 92.88 166 ALA A C 1
ATOM 1253 O O . ALA A 1 166 ? -6.408 8.242 1.408 1.00 92.88 166 ALA A O 1
ATOM 1254 N N . LEU A 1 167 ? -5.646 8.284 -0.701 1.00 91.00 167 LEU A N 1
ATOM 1255 C CA . LEU A 1 167 ? -5.662 9.746 -0.875 1.00 91.00 167 LEU A CA 1
ATOM 1256 C C . LEU A 1 167 ? -7.067 10.350 -0.943 1.00 91.00 167 LEU A C 1
ATOM 1258 O O . LEU A 1 167 ? -7.221 11.532 -0.648 1.00 91.00 167 LEU A O 1
ATOM 1262 N N . ARG A 1 168 ? -8.084 9.560 -1.295 1.00 89.50 168 ARG A N 1
ATOM 1263 C CA . ARG A 1 168 ? -9.486 10.003 -1.347 1.00 89.50 168 ARG A CA 1
ATOM 1264 C C . ARG A 1 168 ? -10.217 9.858 -0.016 1.00 89.50 168 ARG A C 1
ATOM 1266 O O . ARG A 1 168 ? -11.314 10.398 0.126 1.00 89.50 168 ARG A O 1
ATOM 1273 N N . LEU A 1 169 ? -9.647 9.133 0.946 1.00 87.50 169 LEU A N 1
ATOM 1274 C CA . LEU A 1 169 ? -10.309 8.896 2.223 1.00 87.50 169 LEU A CA 1
ATOM 1275 C C . LEU A 1 169 ? -10.333 10.173 3.078 1.00 87.50 169 LEU A C 1
ATOM 1277 O O . LEU A 1 169 ? -9.289 10.802 3.269 1.00 87.50 169 LEU A O 1
ATOM 1281 N N . PRO A 1 170 ? -11.508 10.567 3.605 1.00 80.94 170 PRO A N 1
ATOM 1282 C CA . PRO A 1 170 ? -11.633 11.752 4.442 1.00 80.94 170 PRO A CA 1
ATOM 1283 C C . PRO A 1 170 ? -10.985 11.545 5.814 1.00 80.94 170 PRO A C 1
ATOM 1285 O O . PRO A 1 170 ? -10.714 10.421 6.241 1.00 80.94 170 PRO A O 1
ATOM 1288 N N . VAL A 1 171 ? -10.794 12.643 6.543 1.00 76.94 171 VAL A N 1
ATOM 1289 C CA . VAL A 1 171 ? -10.462 12.591 7.972 1.00 76.94 171 VAL A CA 1
ATOM 1290 C C . VAL A 1 171 ? -11.688 12.105 8.746 1.00 76.94 171 VAL A C 1
ATOM 1292 O O . VAL A 1 171 ? -12.781 12.646 8.567 1.00 76.94 171 VAL A O 1
ATOM 1295 N N . LEU A 1 172 ? -11.520 11.089 9.594 1.00 72.56 172 LEU A N 1
ATOM 1296 C CA . LEU A 1 172 ? -12.582 10.587 10.465 1.00 72.56 172 LEU A CA 1
ATOM 1297 C C . LEU A 1 172 ? -12.523 11.289 11.833 1.00 72.56 172 LEU A C 1
ATOM 1299 O O . LEU A 1 172 ? -11.432 11.622 12.301 1.00 72.56 172 LEU A O 1
ATOM 1303 N N . PRO A 1 173 ? -13.664 11.499 12.520 1.00 53.34 173 PRO A N 1
ATOM 1304 C CA . PRO A 1 173 ? -13.647 11.879 13.929 1.00 53.34 173 PRO A CA 1
ATOM 1305 C C . PRO A 1 173 ? -12.877 10.808 14.711 1.00 53.34 173 PRO A C 1
ATOM 1307 O O . PRO A 1 173 ? -13.261 9.639 14.691 1.00 53.34 173 PRO A O 1
ATOM 1310 N N . ALA A 1 174 ? -11.774 11.180 15.363 1.00 53.78 174 ALA A N 1
ATOM 1311 C CA . ALA A 1 174 ? -10.927 10.228 16.075 1.00 53.78 174 ALA A CA 1
ATOM 1312 C C . ALA A 1 174 ? -11.683 9.636 17.279 1.00 53.78 174 ALA A C 1
ATOM 1314 O O . ALA A 1 174 ? -11.789 10.263 18.330 1.00 53.78 174 ALA A O 1
ATOM 1315 N N . VAL A 1 175 ? -12.225 8.425 17.126 1.00 55.31 175 VAL A N 1
ATOM 1316 C CA . VAL A 1 175 ? -12.876 7.681 18.223 1.00 55.31 175 VAL A CA 1
ATOM 1317 C C . VAL A 1 175 ? -11.829 6.994 19.118 1.00 55.31 175 VAL A C 1
ATOM 1319 O O . VAL A 1 175 ? -12.108 6.665 20.269 1.00 55.31 175 VAL A O 1
ATOM 1322 N N . LEU A 1 176 ? -10.608 6.798 18.610 1.00 51.47 176 LEU A N 1
ATOM 1323 C CA . LEU A 1 176 ? -9.459 6.245 19.330 1.00 51.47 176 LEU A CA 1
ATOM 1324 C C . LEU A 1 176 ? -8.193 7.049 18.988 1.00 51.47 176 LEU A C 1
ATOM 1326 O O . LEU A 1 176 ? -8.068 7.511 17.852 1.00 51.47 176 LEU A O 1
ATOM 1330 N N . PRO A 1 177 ? -7.249 7.212 19.934 1.00 50.94 177 PRO A N 1
ATOM 1331 C CA . PRO A 1 177 ? -5.967 7.832 19.634 1.00 50.94 177 PRO A CA 1
ATOM 1332 C C . PRO A 1 177 ? -5.182 6.986 18.614 1.00 50.94 177 PRO A C 1
ATOM 1334 O O . PRO A 1 177 ? -5.277 5.752 18.640 1.00 50.94 177 PRO A O 1
ATOM 1337 N N . PRO A 1 178 ? -4.396 7.623 17.727 1.00 55.47 178 PRO A N 1
ATOM 1338 C CA . PRO A 1 178 ? -3.568 6.918 16.757 1.00 55.47 178 PRO A CA 1
ATOM 1339 C C . PRO A 1 178 ? -2.544 5.993 17.450 1.00 55.47 178 PRO A C 1
ATOM 1341 O O . PRO A 1 178 ? -2.133 6.249 18.591 1.00 55.47 178 PRO A O 1
ATOM 1344 N N . PRO A 1 179 ? -2.111 4.906 16.782 1.00 51.62 179 PRO A N 1
ATOM 1345 C CA . PRO A 1 179 ? -1.115 3.982 17.321 1.00 51.62 179 PRO A CA 1
ATOM 1346 C C . PRO A 1 179 ? 0.177 4.739 17.666 1.00 51.62 179 PRO A C 1
ATOM 1348 O O . PRO A 1 179 ? 0.661 5.545 16.875 1.00 51.62 179 PRO A O 1
ATOM 1351 N N . GLY A 1 180 ? 0.732 4.501 18.859 1.00 52.56 180 GLY A N 1
ATOM 1352 C CA . GLY A 1 180 ? 1.912 5.212 19.365 1.00 52.56 180 GLY A CA 1
ATOM 1353 C C . GLY A 1 180 ? 1.632 6.401 20.292 1.00 52.56 180 GLY A C 1
ATOM 1354 O O . GLY A 1 180 ? 2.570 6.889 20.913 1.00 52.56 180 GLY A O 1
ATOM 1355 N N . GLN A 1 181 ? 0.376 6.841 20.450 1.00 54.84 181 GLN A N 1
ATOM 1356 C CA . GLN A 1 181 ? 0.009 7.914 21.399 1.00 54.84 181 GLN A CA 1
ATOM 1357 C C . GLN A 1 181 ? -0.805 7.424 22.609 1.00 54.84 181 GLN A C 1
ATOM 1359 O O . GLN A 1 181 ? -1.190 8.207 23.473 1.00 54.84 181 GLN A O 1
ATOM 1364 N N . GLY A 1 182 ? -1.050 6.115 22.704 1.00 48.78 182 GLY A N 1
ATOM 1365 C CA . GLY A 1 182 ? -1.861 5.490 23.754 1.00 48.78 182 GLY A CA 1
ATOM 1366 C C . GLY A 1 182 ? -1.130 5.255 25.076 1.00 48.78 182 GLY A C 1
ATOM 1367 O O . GLY A 1 182 ? -1.315 4.204 25.680 1.00 48.78 182 GLY A O 1
ATOM 1368 N N . GLY A 1 183 ? -0.279 6.186 25.504 1.00 51.50 183 GLY A N 1
ATOM 1369 C CA . GLY A 1 183 ? 0.544 6.018 26.695 1.00 51.50 183 GLY A CA 1
ATOM 1370 C C . GLY A 1 183 ? 0.458 7.182 27.664 1.00 51.50 183 GLY A C 1
ATOM 1371 O O . GLY A 1 183 ? 1.492 7.774 27.906 1.00 51.50 183 GLY A O 1
ATOM 1372 N N . VAL A 1 184 ? -0.725 7.480 28.217 1.00 47.12 184 VAL A N 1
ATOM 1373 C CA . VAL A 1 184 ? -0.895 7.775 29.657 1.00 47.12 184 VAL A CA 1
ATOM 1374 C C . VAL A 1 184 ? -2.359 7.492 30.031 1.00 47.12 184 VAL A C 1
ATOM 1376 O O . VAL A 1 184 ? -3.239 8.326 29.840 1.00 47.12 184 VAL A O 1
ATOM 1379 N N . GLY A 1 185 ? -2.641 6.280 30.508 1.00 42.16 185 GLY A N 1
ATOM 1380 C CA . GLY A 1 185 ? -3.845 6.013 31.294 1.00 42.16 185 GLY A CA 1
ATOM 1381 C C . GLY A 1 185 ? -3.496 6.264 32.755 1.00 42.16 185 GLY A C 1
ATOM 1382 O O . GLY A 1 185 ? -2.633 5.569 33.285 1.00 42.16 185 GLY A O 1
ATOM 1383 N N . THR A 1 186 ? -4.097 7.305 33.326 1.00 43.16 186 THR A N 1
ATOM 1384 C CA . THR A 1 186 ? -4.096 7.670 34.754 1.00 43.16 186 THR A CA 1
ATOM 1385 C C . THR A 1 186 ? -4.510 6.526 35.663 1.00 43.16 186 THR A C 1
ATOM 1387 O O . THR A 1 186 ? -5.472 5.823 35.273 1.00 43.16 186 THR A O 1
#

Secondary structure (DSSP, 8-state):
--------------S-PPPPHHHHHHHHHHHHHHHHTTS--SHHHHHHHHHHHHT-HHHHHHHHHHHHHHHHHHHHHTT--HHHHHHHHHHHS-HHHHHHHHHHHHHHHHTS-GGGS-HHHHHHHHHTTTTTT--TTS-HHHHHHHHHT--HHHHHHHHHHHHHHHHHPPPPP-SSPPTT------

Sequence (186 aa):
MRTNGSQRTAGSGSDGAAPSVEVAVEAIMAATADHLYGRVATADLVAGRLAFLVRWPRVLHAGVAAVLRTQLERLWSAGWLPVDVHQVARRQADEVIAGLLAAAVAEATHQRPAATTHPRWFAQLRQLDVLDGWSSDRPYPAQWADRHGVDESALLAATVEAVTLALRLPVLPAVLPPPGQGGVGT

pLDDT: mean 79.15, std 16.7, ra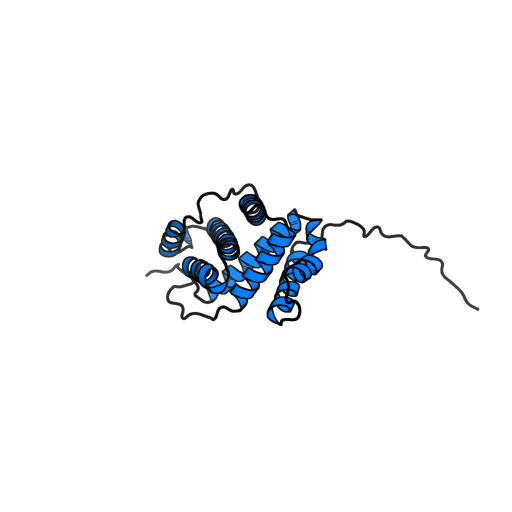nge [40.09, 97.5]